Protein AF-A0A7Y4TD42-F1 (afdb_monomer)

Radius of gyration: 16.13 Å; Cα contacts (8 Å, |Δi|>4): 289; chains: 1; bounding box: 36×38×41 Å

Secondary structure (DSSP, 8-state):
-PPPPHHHHHHHHHHHHHTT--EEEEEE-TT-HHHHIIIIIIS--EEEEEEGGGTEEEEEEETTSHHHHHHHHHHHTT------HHHHSPPBSEEEEEETTEEEEEEEPS----SEEEEEEETTHHHHHHH-HHHHHHHHHHHHHHHHHHHHTTEEEEEEEEEGGGTEEEEEEEE--

pLDDT: mean 90.58, std 10.69, range [43.91, 98.0]

Mean predicted aligned error: 4.47 Å

Sequence (177 aa):
MTAPTRTQRLAERERALAAGLEVLEWPLDPFDQTQCTLVVGELGATARRYRQHDHRLLVEWLIASAHVQRRLAASGSGRLTIRSHAALVAPAINDVVHDGQWLTCGPVLLDVGAERAWVQVPLRFNALEADAPALAGDWRSRLALVFTHWFAAGYRAVDYQVSSKMGLGRFLLARQE

Solvent-accessible surface area (backbone atoms only — not comparable to full-atom values): 9810 Å² total; per-residue (Å²): 133,82,81,84,49,71,69,55,53,52,55,50,47,52,54,35,48,76,70,73,46,53,66,51,75,51,78,39,55,78,54,41,57,68,57,37,38,45,44,22,43,36,49,42,20,28,26,59,47,60,42,74,96,79,59,24,35,41,32,41,28,49,69,75,36,71,66,23,54,54,31,42,54,38,59,74,63,78,50,82,76,81,69,56,69,67,67,74,72,33,48,70,36,36,47,76,45,77,56,88,96,42,77,42,72,48,74,71,57,89,77,79,94,57,67,32,34,29,45,64,39,55,57,58,40,74,60,42,38,73,78,36,48,70,60,41,48,52,46,52,54,52,50,47,50,51,48,48,52,40,27,74,74,48,23,27,38,58,33,38,49,76,39,79,94,74,52,29,32,33,36,34,33,33,56,66,132

Foldseek 3Di:
DDDDDLVRVVVVLVVCVVVVHQKDKDWDAPQAQVCQCRQQAQQQWKFLDADLVVGTTITMRRSPDPRRVVSNVCNVVPDDPPDPPLQVPAEEQWDWDDDDPDIATHDGHLDDPRQKYKYKDANPLVVCCVPPVVRSVNRSVRSRVNSVSLSVVQWMQRHKDDDPVVRIIITMIGHDD

Nearest PDB structures (foldseek):
  6nna-assembly1_A  TM=5.142E-01  e=8.337E-01  Homo sapiens
  7m4u-assembly1_h  TM=4.724E-01  e=1.466E+00  Acinetobacter baumannii AB0057
  5oql-assembly1_i  TM=3.490E-01  e=1.466E+00  Thermochaetoides thermophila DSM 1495

Structure (mmCIF, N/CA/C/O backbone):
data_AF-A0A7Y4TD42-F1
#
_entry.id   AF-A0A7Y4TD42-F1
#
loop_
_atom_site.group_PDB
_atom_site.id
_atom_site.type_symbol
_atom_site.label_atom_id
_atom_site.label_alt_id
_atom_site.label_comp_id
_atom_site.label_asym_id
_atom_site.label_entity_id
_atom_site.label_seq_id
_atom_site.pdbx_PDB_ins_code
_atom_site.Cartn_x
_atom_site.Cartn_y
_atom_site.Cartn_z
_atom_site.occupancy
_atom_site.B_iso_or_equiv
_atom_site.auth_seq_id
_atom_site.auth_comp_id
_atom_site.auth_asym_id
_atom_site.auth_atom_id
_atom_site.pdbx_PDB_model_num
ATOM 1 N N . MET A 1 1 ? 4.835 20.489 -1.262 1.00 52.31 1 MET A N 1
ATOM 2 C CA . MET A 1 1 ? 4.245 20.003 0.005 1.00 52.31 1 MET A CA 1
ATOM 3 C C . MET A 1 1 ? 4.938 18.707 0.373 1.00 52.31 1 MET A C 1
ATOM 5 O O . MET A 1 1 ? 4.933 17.797 -0.444 1.00 52.31 1 MET A O 1
ATOM 9 N N . THR A 1 2 ? 5.576 18.639 1.539 1.00 73.75 2 THR A N 1
ATOM 10 C CA . THR A 1 2 ? 6.185 17.397 2.039 1.00 73.75 2 THR A CA 1
ATOM 11 C C . THR A 1 2 ? 5.084 16.421 2.440 1.00 73.75 2 THR A C 1
ATOM 13 O O . THR A 1 2 ? 4.061 16.843 2.982 1.00 73.75 2 THR A O 1
ATOM 16 N N . ALA A 1 3 ? 5.275 15.133 2.160 1.00 83.62 3 ALA A N 1
ATOM 17 C CA . ALA A 1 3 ? 4.316 14.112 2.553 1.00 83.62 3 ALA A CA 1
ATOM 18 C C . ALA A 1 3 ? 4.168 14.070 4.092 1.00 83.62 3 ALA A C 1
ATOM 20 O O . ALA A 1 3 ? 5.160 14.258 4.805 1.00 83.62 3 ALA A O 1
ATOM 21 N N . PRO A 1 4 ? 2.951 13.864 4.623 1.00 88.88 4 PRO A N 1
ATOM 22 C CA . PRO A 1 4 ? 2.696 13.962 6.052 1.00 88.88 4 PRO A CA 1
ATOM 23 C C . PRO A 1 4 ? 3.425 12.867 6.831 1.00 88.88 4 PRO A C 1
ATOM 25 O O . PRO A 1 4 ? 3.517 11.711 6.411 1.00 88.88 4 PRO A O 1
ATOM 28 N N . THR A 1 5 ? 3.925 13.252 7.999 1.00 93.88 5 THR A N 1
ATOM 29 C CA . THR A 1 5 ? 4.594 12.370 8.958 1.00 93.88 5 THR A CA 1
ATOM 30 C C . THR A 1 5 ? 3.589 11.635 9.843 1.00 93.88 5 THR A C 1
ATOM 32 O O . THR A 1 5 ? 2.426 12.030 9.970 1.00 93.88 5 THR A O 1
ATOM 35 N N . ARG A 1 6 ? 4.055 10.593 10.541 1.00 93.44 6 ARG A N 1
ATOM 36 C CA . ARG A 1 6 ? 3.249 9.859 11.526 1.00 93.44 6 ARG A CA 1
ATOM 37 C C . ARG A 1 6 ? 2.646 10.771 12.593 1.00 93.44 6 ARG A C 1
ATOM 39 O O . ARG A 1 6 ? 1.453 10.682 12.862 1.00 93.44 6 ARG A O 1
ATOM 46 N N . THR A 1 7 ? 3.444 11.671 13.164 1.00 94.56 7 THR A N 1
ATOM 47 C CA . THR A 1 7 ? 2.989 12.616 14.195 1.00 94.56 7 THR A CA 1
ATOM 48 C C . THR A 1 7 ? 1.881 13.526 13.671 1.00 94.56 7 THR A C 1
ATOM 50 O O . THR A 1 7 ? 0.877 13.722 14.351 1.00 94.56 7 THR A O 1
ATOM 53 N N . GLN A 1 8 ? 2.011 14.023 12.436 1.00 95.56 8 GLN A N 1
ATOM 54 C CA . GLN A 1 8 ? 0.974 14.847 11.811 1.00 95.56 8 GLN A CA 1
ATOM 55 C C . GLN A 1 8 ? -0.329 14.067 11.610 1.00 95.56 8 GLN A C 1
ATOM 57 O O . GLN A 1 8 ? -1.390 14.578 11.961 1.00 95.56 8 GLN A O 1
ATOM 62 N N . ARG A 1 9 ? -0.261 12.813 11.138 1.00 95.38 9 ARG A N 1
ATOM 63 C CA . ARG A 1 9 ? -1.448 11.952 10.983 1.00 95.38 9 ARG A CA 1
ATOM 64 C C . ARG A 1 9 ? -2.133 11.636 12.310 1.00 95.38 9 ARG A C 1
ATOM 66 O O . ARG A 1 9 ? -3.358 11.615 12.377 1.00 95.38 9 ARG A O 1
ATOM 73 N N . LEU A 1 10 ? -1.371 11.420 13.380 1.00 95.62 10 LEU A N 1
ATOM 74 C CA . LEU A 1 10 ? -1.945 11.198 14.709 1.00 95.62 10 LEU A CA 1
ATOM 75 C C . LEU A 1 10 ? -2.625 12.457 15.258 1.00 95.62 10 LEU A C 1
ATOM 77 O O . LEU A 1 10 ? -3.742 12.364 15.760 1.00 95.62 10 LEU A O 1
ATOM 81 N N . ALA A 1 11 ? -2.020 13.630 15.070 1.00 96.81 11 ALA A N 1
ATOM 82 C CA . ALA A 1 11 ? -2.643 14.896 15.446 1.00 96.81 11 ALA A CA 1
ATOM 83 C C . ALA A 1 11 ? -3.909 15.192 14.612 1.00 96.81 11 ALA A C 1
ATOM 85 O O . ALA A 1 11 ? -4.888 15.725 15.130 1.00 96.81 11 ALA A O 1
ATOM 86 N N . GLU A 1 12 ? -3.918 14.844 13.319 1.00 95.94 12 GLU A N 1
ATOM 87 C CA . GLU A 1 12 ? -5.125 14.894 12.479 1.00 95.94 12 GLU A CA 1
ATOM 88 C C . GLU A 1 12 ? -6.227 13.988 13.028 1.00 95.94 12 GLU A C 1
ATOM 90 O O . GLU A 1 12 ? -7.369 14.425 13.150 1.00 95.94 12 GLU A O 1
ATOM 95 N N . ARG A 1 13 ? -5.879 12.756 13.416 1.00 96.69 13 ARG A N 1
ATOM 96 C CA . ARG A 1 13 ? -6.812 11.816 14.041 1.00 96.69 13 ARG A CA 1
ATOM 97 C C . ARG A 1 13 ? -7.414 12.372 15.330 1.00 96.69 13 ARG A C 1
ATOM 99 O O . ARG A 1 13 ? -8.619 12.264 15.510 1.00 96.69 13 ARG A O 1
ATOM 106 N N . GLU A 1 14 ? -6.613 12.955 16.217 1.00 97.31 14 GLU A N 1
ATOM 107 C CA . GLU A 1 14 ? -7.109 13.544 17.470 1.00 97.31 14 GLU A CA 1
ATOM 108 C C . GLU A 1 14 ? -8.118 14.666 17.212 1.00 97.31 14 GLU A C 1
ATOM 110 O O . GLU A 1 14 ? -9.203 14.664 17.793 1.00 97.31 14 GLU A O 1
ATOM 115 N N . ARG A 1 15 ? -7.807 15.577 16.280 1.00 97.88 15 ARG A N 1
ATOM 116 C CA . ARG A 1 15 ? -8.735 16.648 15.885 1.00 97.88 15 ARG A CA 1
ATOM 117 C C . ARG A 1 15 ? -10.016 16.102 15.261 1.00 97.88 15 ARG A C 1
ATOM 119 O O . ARG A 1 15 ? -11.095 16.593 15.569 1.00 97.88 15 ARG A O 1
ATOM 126 N N . ALA A 1 16 ? -9.902 15.093 14.401 1.00 97.44 16 ALA A N 1
ATOM 127 C CA . ALA A 1 16 ? -11.048 14.473 13.749 1.00 97.44 16 ALA A CA 1
ATOM 128 C C . ALA A 1 16 ? -11.975 13.785 14.763 1.00 97.44 16 ALA A C 1
ATOM 130 O O . ALA A 1 16 ? -13.183 14.003 14.724 1.00 97.44 16 ALA A O 1
ATOM 131 N N . LEU A 1 17 ? -11.415 13.042 15.723 1.00 97.56 17 LEU A N 1
ATOM 132 C CA . LEU A 1 17 ? -12.186 12.430 16.809 1.00 97.56 17 LEU A CA 1
ATOM 133 C C . LEU A 1 17 ? -12.871 13.482 17.689 1.00 97.56 17 LEU A C 1
ATOM 135 O O . LEU A 1 17 ? -14.042 13.323 18.019 1.00 97.56 17 LEU A O 1
ATOM 139 N N . ALA A 1 18 ? -12.178 14.574 18.030 1.00 97.88 18 ALA A N 1
ATOM 140 C CA . ALA A 1 18 ? -12.769 15.682 18.787 1.00 97.88 18 ALA A CA 1
ATOM 141 C C . ALA A 1 18 ? -13.923 16.369 18.031 1.00 97.88 18 ALA A C 1
ATOM 143 O O . ALA A 1 18 ? -14.843 16.891 18.655 1.00 97.88 18 ALA A O 1
ATOM 144 N N . ALA A 1 19 ? -13.896 16.336 16.697 1.00 97.69 19 ALA A N 1
ATOM 145 C CA . ALA A 1 19 ? -14.964 16.827 15.831 1.00 97.69 19 ALA A CA 1
ATOM 146 C C . ALA A 1 19 ? -16.079 15.793 15.565 1.00 97.69 19 ALA A C 1
ATOM 148 O O . ALA A 1 19 ? -16.980 16.067 14.775 1.00 97.69 19 ALA A O 1
ATOM 149 N N . GLY A 1 20 ? -16.030 14.607 16.185 1.00 97.50 20 GLY A N 1
ATOM 150 C CA . GLY A 1 20 ? -17.023 13.546 15.989 1.00 97.50 20 GLY A CA 1
ATOM 151 C C . GLY A 1 20 ? -16.900 12.795 14.659 1.00 97.50 20 GLY A C 1
ATOM 152 O O . GLY A 1 20 ? -17.841 12.122 14.250 1.00 97.50 20 GLY A O 1
ATOM 153 N N . LEU A 1 21 ? -15.763 12.904 13.965 1.00 97.56 21 LEU A N 1
ATOM 154 C CA . LEU A 1 21 ? -15.502 12.148 12.742 1.00 97.56 21 LEU A CA 1
ATOM 155 C C . LEU A 1 21 ? -14.993 10.743 13.072 1.00 97.56 21 LEU A C 1
ATOM 157 O O . LEU A 1 21 ? -14.158 10.549 13.955 1.00 97.56 21 LEU A O 1
ATOM 161 N N . GLU A 1 22 ? -15.440 9.766 12.288 1.00 95.62 22 GLU A N 1
ATOM 162 C CA . GLU A 1 22 ? -15.048 8.360 12.450 1.00 95.62 22 GLU A CA 1
ATOM 163 C C . GLU A 1 22 ? -14.109 7.865 11.347 1.00 95.62 22 GLU A C 1
ATOM 165 O O . GLU A 1 22 ? -13.429 6.846 11.512 1.00 95.62 22 GLU A O 1
ATOM 170 N N . VAL A 1 23 ? -14.056 8.591 10.227 1.00 97.06 23 VAL A N 1
ATOM 171 C CA . VAL A 1 23 ? -13.315 8.211 9.024 1.00 97.06 23 VAL A CA 1
ATOM 172 C C . VAL A 1 23 ? -12.585 9.416 8.457 1.00 97.06 23 VAL A C 1
ATOM 174 O O . VAL A 1 23 ? -13.150 10.501 8.337 1.00 97.06 23 VAL A O 1
ATOM 177 N N . LEU A 1 24 ? -11.334 9.201 8.067 1.00 97.44 24 LEU A N 1
ATOM 178 C CA . LEU A 1 24 ? -10.582 10.118 7.221 1.00 97.44 24 LEU A CA 1
ATOM 179 C C . LEU A 1 24 ? -10.244 9.416 5.908 1.00 97.44 24 LEU A C 1
ATOM 181 O O . LEU A 1 24 ? -9.865 8.244 5.911 1.00 97.44 24 LEU A O 1
ATOM 185 N N . GLU A 1 25 ? -10.371 10.132 4.797 1.00 96.31 25 GLU A N 1
ATOM 186 C CA . GLU A 1 25 ? -10.154 9.592 3.457 1.00 96.31 25 GLU A CA 1
ATOM 187 C C . GLU A 1 25 ? -9.234 10.507 2.647 1.00 96.31 25 GLU A C 1
ATOM 189 O O . GLU A 1 25 ? -9.380 11.730 2.679 1.00 96.31 25 GLU A O 1
ATOM 194 N N . TRP A 1 26 ? -8.270 9.927 1.928 1.00 95.44 26 TRP A N 1
ATOM 195 C CA . TRP A 1 26 ? -7.390 10.680 1.030 1.00 95.44 26 TRP A CA 1
ATOM 196 C C . TRP A 1 26 ? -6.802 9.798 -0.085 1.00 95.44 26 TRP A C 1
ATOM 198 O O . TRP A 1 26 ? -6.765 8.574 0.043 1.00 95.44 26 TRP A O 1
ATOM 208 N N . PRO A 1 27 ? -6.330 10.388 -1.198 1.00 97.00 27 PRO A N 1
ATOM 209 C CA . PRO A 1 27 ? -5.600 9.649 -2.222 1.00 97.00 27 PRO A CA 1
ATOM 210 C C . PRO A 1 27 ? -4.170 9.308 -1.769 1.00 97.00 27 PRO A C 1
ATOM 212 O O . PRO A 1 27 ? -3.474 10.136 -1.183 1.00 97.00 27 PRO A O 1
ATOM 215 N N . LEU A 1 28 ? -3.708 8.104 -2.098 1.00 97.38 28 LEU A N 1
ATOM 216 C CA . LEU A 1 28 ? -2.365 7.585 -1.839 1.00 97.38 28 LEU A CA 1
ATOM 217 C C . LEU A 1 28 ? -1.726 7.130 -3.157 1.00 97.38 28 LEU A C 1
ATOM 219 O O . LEU A 1 28 ? -2.372 6.462 -3.965 1.00 97.38 28 LEU A O 1
ATOM 223 N N . ASP A 1 29 ? -0.457 7.486 -3.370 1.00 96.75 29 ASP A N 1
ATOM 224 C CA . ASP A 1 29 ? 0.348 6.876 -4.435 1.00 96.75 29 ASP A CA 1
ATOM 225 C C . ASP A 1 29 ? 0.677 5.422 -4.068 1.00 96.75 29 ASP A C 1
ATOM 227 O O . ASP A 1 29 ? 1.328 5.226 -3.040 1.00 96.75 29 ASP A O 1
ATOM 231 N N . PRO A 1 30 ? 0.296 4.404 -4.859 1.00 97.06 30 PRO A N 1
ATOM 232 C CA . PRO A 1 30 ? 0.713 3.031 -4.585 1.00 97.06 30 PRO A CA 1
ATOM 233 C C . PRO A 1 30 ? 2.226 2.816 -4.764 1.00 97.06 30 PRO A C 1
ATOM 235 O O . PRO A 1 30 ? 2.736 1.785 -4.327 1.00 97.06 30 PRO A O 1
ATOM 238 N N . PHE A 1 31 ? 2.941 3.763 -5.385 1.00 96.50 31 PHE A N 1
ATOM 239 C CA . PHE A 1 31 ? 4.391 3.706 -5.571 1.00 96.50 31 PHE A CA 1
ATOM 240 C C . PHE A 1 31 ? 5.182 4.538 -4.544 1.00 96.50 31 PHE A C 1
ATOM 242 O O . PHE A 1 31 ? 6.404 4.404 -4.457 1.00 96.50 31 PHE A O 1
ATOM 249 N N . ASP A 1 32 ? 4.518 5.358 -3.718 1.00 95.31 32 ASP A N 1
ATOM 250 C CA . ASP A 1 32 ? 5.164 6.044 -2.592 1.00 95.31 32 ASP A CA 1
ATOM 251 C C . ASP A 1 32 ? 5.259 5.085 -1.402 1.00 95.31 32 ASP A C 1
ATOM 253 O O . ASP A 1 32 ? 4.405 5.046 -0.515 1.00 95.31 32 ASP A O 1
ATOM 257 N N . GLN A 1 33 ? 6.321 4.285 -1.391 1.00 92.62 33 GLN A N 1
ATOM 258 C CA . GLN A 1 33 ? 6.595 3.283 -0.359 1.00 92.62 33 GLN A CA 1
ATOM 259 C C . GLN A 1 33 ? 6.589 3.842 1.070 1.00 92.62 33 GLN A C 1
ATOM 261 O O . GLN A 1 33 ? 6.180 3.145 2.002 1.00 92.62 33 GLN A O 1
ATOM 266 N N . THR A 1 34 ? 7.049 5.082 1.250 1.00 93.12 34 THR A N 1
ATOM 267 C CA . THR A 1 34 ? 7.157 5.721 2.562 1.00 93.12 34 THR A CA 1
ATOM 268 C C . THR A 1 34 ? 5.758 5.992 3.081 1.00 93.12 34 THR A C 1
ATOM 270 O O . THR A 1 34 ? 5.421 5.618 4.205 1.00 93.12 34 THR A O 1
ATOM 273 N N . GLN A 1 35 ? 4.907 6.567 2.231 1.00 95.12 35 GLN A N 1
ATOM 274 C CA . GLN A 1 35 ? 3.512 6.793 2.574 1.00 95.12 35 GLN A CA 1
ATOM 275 C C . GLN A 1 35 ? 2.717 5.488 2.667 1.00 95.12 35 GLN A C 1
ATOM 277 O O . GLN A 1 35 ? 1.895 5.370 3.566 1.00 95.12 35 GLN A O 1
ATOM 282 N N . CYS A 1 36 ? 2.976 4.480 1.833 1.00 95.94 36 CYS A N 1
ATOM 283 C CA . CYS A 1 36 ? 2.307 3.178 1.928 1.00 95.94 36 CYS A CA 1
ATOM 284 C C . CYS A 1 36 ? 2.632 2.455 3.242 1.00 95.94 36 CYS A C 1
ATOM 286 O O . CYS A 1 36 ? 1.730 1.942 3.909 1.00 95.94 36 CYS A O 1
ATOM 288 N N . THR A 1 37 ? 3.904 2.470 3.651 1.00 94.12 37 THR A N 1
ATOM 289 C CA . THR A 1 37 ? 4.351 1.910 4.936 1.00 94.12 37 THR A CA 1
ATOM 290 C C . THR A 1 37 ? 3.657 2.609 6.091 1.00 94.12 37 THR A C 1
ATOM 292 O O . THR A 1 37 ? 3.040 1.946 6.919 1.00 94.12 37 THR A O 1
ATOM 295 N N . LEU A 1 38 ? 3.670 3.942 6.100 1.00 94.62 38 LEU A N 1
ATOM 296 C CA . LEU A 1 38 ? 3.011 4.716 7.141 1.00 94.62 38 LEU A CA 1
ATOM 297 C C . LEU A 1 38 ? 1.494 4.477 7.153 1.00 94.62 38 LEU A C 1
ATOM 299 O O . LEU A 1 38 ? 0.926 4.031 8.143 1.00 94.62 38 LEU A O 1
ATOM 303 N N . VAL A 1 39 ? 0.815 4.786 6.054 1.00 95.56 39 VAL A N 1
ATOM 304 C CA . VAL A 1 39 ? -0.647 4.882 6.000 1.00 95.56 39 VAL A CA 1
ATOM 305 C C . VAL A 1 39 ? -1.311 3.512 6.112 1.00 95.56 39 VAL A C 1
ATOM 307 O O . VAL A 1 39 ? -2.241 3.342 6.899 1.00 95.56 39 VAL A O 1
ATOM 310 N N . VAL A 1 40 ? -0.825 2.520 5.369 1.00 95.56 40 VAL A N 1
ATOM 311 C CA . VAL A 1 40 ? -1.445 1.189 5.322 1.00 95.56 40 VAL A CA 1
ATOM 312 C C . VAL A 1 40 ? -0.780 0.244 6.327 1.00 95.56 40 VAL A C 1
ATOM 314 O O . VAL A 1 40 ? -1.464 -0.444 7.088 1.00 95.56 40 VAL A O 1
ATOM 317 N N . GLY A 1 41 ? 0.555 0.240 6.378 1.00 92.69 41 GLY A N 1
ATOM 318 C CA . GLY A 1 41 ? 1.325 -0.652 7.249 1.00 92.69 41 GLY A CA 1
ATOM 319 C C . GLY A 1 41 ? 1.267 -0.287 8.738 1.00 92.69 41 GLY A C 1
ATOM 320 O O . GLY A 1 41 ? 1.080 -1.175 9.570 1.00 92.69 41 GLY A O 1
ATOM 321 N N . GLU A 1 42 ? 1.398 0.996 9.090 1.00 92.00 42 GLU A N 1
ATOM 322 C CA . GLU A 1 42 ? 1.515 1.447 10.488 1.00 92.00 42 GLU A CA 1
ATOM 323 C C . GLU A 1 42 ? 0.243 2.068 11.068 1.00 92.00 42 GLU A C 1
ATOM 325 O O . GLU A 1 42 ? -0.055 1.887 12.247 1.00 92.00 42 GLU A O 1
ATOM 330 N N . LEU A 1 43 ? -0.510 2.832 10.277 1.00 94.31 43 LEU A N 1
ATOM 331 C CA . LEU A 1 43 ? -1.751 3.460 10.737 1.00 94.31 43 LEU A CA 1
ATOM 332 C C . LEU A 1 43 ? -2.960 2.535 10.558 1.00 94.31 43 LEU A C 1
ATOM 334 O O . LEU A 1 43 ? -3.955 2.682 11.269 1.00 94.31 43 LEU A O 1
ATOM 338 N N . GLY A 1 44 ? -2.866 1.552 9.656 1.00 93.81 44 GLY A N 1
ATOM 339 C CA . GLY A 1 44 ? -3.939 0.594 9.390 1.00 93.81 44 GLY A CA 1
ATOM 340 C C . GLY A 1 44 ? -5.091 1.190 8.583 1.00 93.81 44 GLY A C 1
ATOM 341 O O . GLY A 1 44 ? -6.233 0.762 8.741 1.00 93.81 44 GLY A O 1
ATOM 342 N N . ALA A 1 45 ? -4.820 2.197 7.749 1.00 96.31 45 ALA A N 1
ATOM 343 C CA . ALA A 1 45 ? -5.768 2.595 6.719 1.00 96.31 45 ALA A CA 1
ATOM 344 C C . ALA A 1 45 ? -5.904 1.472 5.682 1.00 96.31 45 ALA A C 1
ATOM 346 O O . ALA A 1 45 ? -4.959 0.728 5.419 1.00 96.31 45 ALA A O 1
ATOM 347 N N . THR A 1 46 ? -7.082 1.365 5.081 1.00 97.12 46 THR A N 1
ATOM 348 C CA . THR A 1 46 ? -7.374 0.361 4.051 1.00 97.12 46 THR A CA 1
ATOM 349 C C . THR A 1 46 ? -7.792 1.046 2.762 1.00 97.12 46 THR A C 1
ATOM 351 O O . THR A 1 46 ? -8.230 2.186 2.805 1.00 97.12 46 THR A O 1
ATOM 354 N N . ALA A 1 47 ? -7.693 0.384 1.614 1.00 97.75 47 ALA A N 1
ATOM 355 C CA . ALA A 1 47 ? -8.246 0.908 0.365 1.00 97.75 47 ALA A CA 1
ATOM 356 C C . ALA A 1 47 ? -9.183 -0.109 -0.278 1.00 97.75 47 ALA A C 1
ATOM 358 O O . ALA A 1 47 ? -8.882 -1.301 -0.316 1.00 97.75 47 ALA A O 1
ATOM 359 N N . ARG A 1 48 ? -10.307 0.380 -0.807 1.00 96.50 48 ARG A N 1
ATOM 360 C CA . ARG A 1 48 ? -11.260 -0.408 -1.611 1.00 96.50 48 ARG A CA 1
ATOM 361 C C . ARG A 1 48 ? -11.635 0.258 -2.934 1.00 96.50 48 ARG A C 1
ATOM 363 O O . ARG A 1 48 ? -12.568 -0.170 -3.599 1.00 96.50 48 ARG A O 1
ATOM 370 N N . ARG A 1 49 ? -10.999 1.382 -3.266 1.00 96.69 49 ARG A N 1
ATOM 371 C CA . ARG A 1 49 ? -11.245 2.134 -4.500 1.00 96.69 49 ARG A CA 1
ATOM 372 C C . ARG A 1 49 ? -9.912 2.545 -5.102 1.00 96.69 49 ARG A C 1
ATOM 374 O O . ARG A 1 49 ? -8.980 2.910 -4.384 1.00 96.69 49 ARG A O 1
ATOM 381 N N . TYR A 1 50 ? -9.853 2.487 -6.424 1.00 97.75 50 TYR A N 1
ATOM 382 C CA . TYR A 1 50 ? -8.713 2.916 -7.217 1.00 97.75 50 TYR A CA 1
ATOM 383 C C . TYR A 1 50 ? -9.170 3.967 -8.224 1.00 97.75 50 TYR A C 1
ATOM 385 O O . TYR A 1 50 ? -10.218 3.824 -8.854 1.00 97.75 50 TYR A O 1
ATOM 393 N N . ARG A 1 51 ? -8.388 5.033 -8.360 1.00 96.50 51 ARG A N 1
ATOM 394 C CA . ARG A 1 51 ? -8.663 6.164 -9.236 1.00 96.50 51 ARG A CA 1
ATOM 395 C C . ARG A 1 51 ? -7.744 6.084 -10.446 1.00 96.50 51 ARG A C 1
ATOM 397 O O . ARG A 1 51 ? -6.556 6.367 -10.354 1.00 96.50 51 ARG A O 1
ATOM 404 N N . GLN A 1 52 ? -8.302 5.667 -11.579 1.00 93.25 52 GLN A N 1
ATOM 405 C CA . GLN A 1 52 ? -7.506 5.354 -12.769 1.00 93.25 52 GLN A CA 1
ATOM 406 C C . GLN A 1 52 ? -6.825 6.576 -13.395 1.00 93.25 52 GLN A C 1
ATOM 408 O O . GLN A 1 52 ? -5.698 6.448 -13.853 1.00 93.25 52 GLN A O 1
ATOM 413 N N . HIS A 1 53 ? -7.465 7.750 -13.386 1.00 92.12 53 HIS A N 1
ATOM 414 C CA . HIS A 1 53 ? -6.948 8.934 -14.087 1.00 92.12 53 HIS A CA 1
ATOM 415 C C . HIS A 1 53 ? -5.650 9.508 -13.501 1.00 92.12 53 HIS A C 1
ATOM 417 O O . HIS A 1 53 ? -4.952 10.240 -14.191 1.00 92.12 53 HIS A O 1
ATOM 423 N N . ASP A 1 54 ? -5.329 9.209 -12.243 1.00 93.56 54 ASP A N 1
ATOM 424 C CA . ASP A 1 54 ? -4.093 9.659 -11.592 1.00 93.56 54 ASP A CA 1
ATOM 425 C C . ASP A 1 54 ? -3.397 8.558 -10.781 1.00 93.56 54 ASP A C 1
ATOM 427 O O . ASP A 1 54 ? -2.503 8.825 -9.975 1.00 93.56 54 ASP A O 1
ATOM 431 N N . HIS A 1 55 ? -3.810 7.314 -11.018 1.00 95.81 55 HIS A N 1
ATOM 432 C CA . HIS A 1 55 ? -3.245 6.098 -10.453 1.00 95.81 55 HIS A CA 1
ATOM 433 C C . HIS A 1 55 ? -3.222 6.026 -8.919 1.00 95.81 55 HIS A C 1
ATOM 435 O O . HIS A 1 55 ? -2.312 5.429 -8.342 1.00 95.81 55 HIS A O 1
ATOM 441 N N . ARG A 1 56 ? -4.221 6.602 -8.237 1.00 97.56 56 ARG A N 1
ATOM 442 C CA . ARG A 1 56 ? -4.263 6.663 -6.764 1.00 97.56 56 ARG A CA 1
ATOM 443 C C . ARG A 1 56 ? -5.140 5.587 -6.139 1.00 97.56 56 ARG A C 1
ATOM 445 O O . ARG A 1 56 ? -6.246 5.311 -6.598 1.00 97.56 56 ARG A O 1
ATOM 452 N N . LEU A 1 57 ? -4.692 5.059 -5.005 1.00 98.00 57 LEU A N 1
ATOM 453 C CA . LEU A 1 57 ? -5.559 4.361 -4.058 1.00 98.00 57 LEU A CA 1
ATOM 454 C C . LEU A 1 57 ? -6.334 5.392 -3.242 1.00 98.00 57 LEU A C 1
ATOM 456 O O . LEU A 1 57 ? -5.746 6.347 -2.746 1.00 98.00 57 LEU A O 1
ATOM 460 N N . LEU A 1 58 ? -7.634 5.194 -3.063 1.00 97.62 58 LEU A N 1
ATOM 461 C CA . LEU A 1 58 ? -8.423 6.005 -2.142 1.00 97.62 58 LEU A CA 1
ATOM 462 C C . LEU A 1 58 ? -8.467 5.278 -0.801 1.00 97.62 58 LEU A C 1
ATOM 464 O O . LEU A 1 58 ? -9.183 4.284 -0.643 1.00 97.62 58 LEU A O 1
ATOM 468 N N . VAL A 1 59 ? -7.606 5.720 0.114 1.00 97.44 59 VAL A N 1
ATOM 469 C CA . VAL A 1 59 ? -7.449 5.095 1.424 1.00 97.44 59 VAL A CA 1
ATOM 470 C C . VAL A 1 59 ? -8.460 5.661 2.404 1.00 97.44 59 VAL A C 1
ATOM 472 O O . VAL A 1 59 ? -8.694 6.862 2.453 1.00 97.44 59 VAL A O 1
ATOM 475 N N . GLU A 1 60 ? -9.015 4.778 3.216 1.00 97.44 60 GLU A N 1
ATOM 476 C CA . GLU A 1 60 ? -9.970 5.055 4.272 1.00 97.44 60 GLU A CA 1
ATOM 477 C C . GLU A 1 60 ? -9.359 4.619 5.597 1.00 97.44 60 GLU A C 1
ATOM 479 O O . GLU A 1 60 ? -8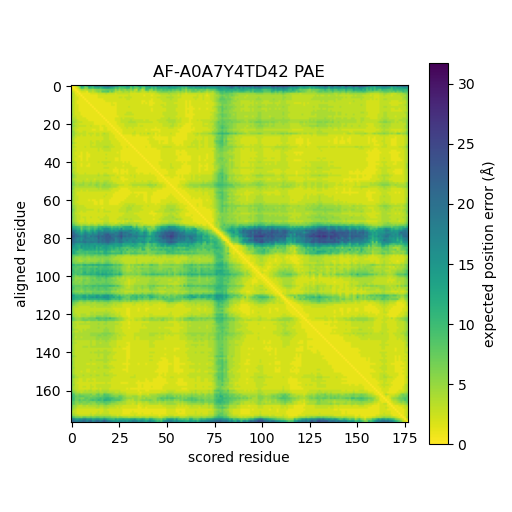.981 3.456 5.796 1.00 97.44 60 GLU A O 1
ATOM 484 N N . TRP A 1 61 ? -9.278 5.563 6.522 1.00 97.44 61 TRP A N 1
ATOM 485 C CA . TRP A 1 61 ? -8.776 5.340 7.859 1.00 97.44 61 TRP A CA 1
ATOM 486 C C . TRP A 1 61 ? -9.927 5.457 8.854 1.00 97.44 61 TRP A C 1
ATOM 488 O O . TRP A 1 61 ? -10.349 6.557 9.205 1.00 97.44 61 TRP A O 1
ATOM 498 N N . LEU A 1 62 ? -10.451 4.304 9.289 1.00 96.81 62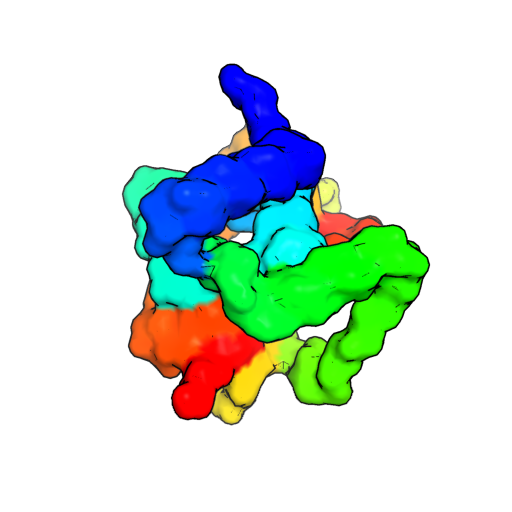 LEU A N 1
ATOM 499 C CA . LEU A 1 62 ? -11.493 4.203 10.318 1.00 96.81 62 LEU A CA 1
ATOM 500 C C . LEU A 1 62 ? -10.881 4.505 11.693 1.00 96.81 62 LEU A C 1
ATOM 502 O O . LEU A 1 62 ? -10.535 3.596 12.455 1.00 96.81 62 LEU A O 1
ATOM 506 N N . ILE A 1 63 ? -10.685 5.789 11.980 1.00 96.44 63 ILE A N 1
ATOM 507 C CA . ILE A 1 63 ? -9.827 6.294 13.057 1.00 96.44 63 ILE A CA 1
ATOM 508 C C . ILE A 1 63 ? -10.262 5.870 14.464 1.00 96.44 63 ILE A C 1
ATOM 510 O O . ILE A 1 63 ? -9.412 5.770 15.355 1.00 96.44 63 ILE A O 1
ATOM 514 N N . ALA A 1 64 ? -11.543 5.574 14.673 1.00 94.62 64 ALA A N 1
ATOM 515 C CA . ALA A 1 64 ? -12.062 5.079 15.948 1.00 94.62 64 ALA A CA 1
ATOM 516 C C . ALA A 1 64 ? -11.997 3.543 16.088 1.00 94.62 64 ALA A C 1
ATOM 518 O O . ALA A 1 64 ? -12.110 3.023 17.198 1.00 94.62 64 ALA A O 1
ATOM 519 N N . SER A 1 65 ? -11.786 2.804 14.992 1.00 94.69 65 SER A N 1
ATOM 520 C CA . SER A 1 65 ? -11.964 1.348 14.960 1.00 94.69 65 SER A CA 1
ATOM 521 C C . SER A 1 65 ? -10.963 0.573 15.825 1.00 94.69 65 SER A C 1
ATOM 523 O O . SER A 1 65 ? -9.783 0.922 15.938 1.00 94.69 65 SER A O 1
ATOM 525 N N . ALA A 1 66 ? -11.406 -0.571 16.355 1.00 90.62 66 ALA A N 1
ATOM 526 C CA . ALA A 1 66 ? -10.550 -1.495 17.100 1.00 90.62 66 ALA A CA 1
ATOM 527 C C . ALA A 1 66 ? -9.375 -2.037 16.260 1.00 90.62 66 ALA A C 1
ATOM 529 O O . ALA A 1 66 ? -8.326 -2.383 16.803 1.00 90.62 66 ALA A O 1
ATOM 530 N N . HIS A 1 67 ? -9.525 -2.123 14.932 1.00 87.94 67 HIS A N 1
ATOM 531 C CA . HIS A 1 67 ? -8.426 -2.480 14.031 1.00 87.94 67 HIS A CA 1
ATOM 532 C C . HIS A 1 67 ? -7.295 -1.445 14.091 1.00 87.94 67 HIS A C 1
ATOM 534 O O . HIS A 1 67 ? -6.148 -1.810 14.352 1.00 87.94 67 HIS A O 1
ATOM 540 N N . VAL A 1 68 ? -7.626 -0.162 13.916 1.00 91.62 68 VAL A N 1
ATOM 541 C CA . VAL A 1 68 ? -6.652 0.937 13.956 1.00 91.62 68 VAL A CA 1
ATOM 542 C C . VAL A 1 68 ? -5.999 1.034 15.331 1.00 91.62 68 VAL A C 1
ATOM 544 O O . VAL A 1 68 ? -4.779 1.127 15.414 1.00 91.62 68 VAL A O 1
ATOM 547 N N . GLN A 1 69 ? -6.769 0.926 16.417 1.00 91.19 69 GLN A N 1
ATOM 548 C CA . GLN A 1 69 ? -6.209 0.950 17.774 1.00 91.19 69 GLN A CA 1
ATOM 549 C C . GLN A 1 69 ? -5.169 -0.164 17.991 1.00 91.19 69 GLN A C 1
ATOM 551 O O . GLN A 1 69 ? -4.064 0.105 18.466 1.00 91.19 69 GLN A O 1
ATOM 556 N N . ARG A 1 70 ? -5.477 -1.403 17.571 1.00 87.81 70 ARG A N 1
ATOM 557 C CA . ARG A 1 70 ? -4.526 -2.528 17.629 1.00 87.81 70 ARG A CA 1
ATOM 558 C C . ARG A 1 70 ? -3.281 -2.275 16.784 1.00 87.81 70 ARG A C 1
ATOM 560 O O . ARG A 1 70 ? -2.177 -2.578 17.235 1.00 87.81 70 ARG A O 1
ATOM 567 N N . ARG A 1 71 ? -3.439 -1.721 15.577 1.00 87.75 71 ARG A N 1
ATOM 568 C CA . ARG A 1 71 ? -2.301 -1.404 14.706 1.00 87.75 71 ARG A CA 1
ATOM 569 C C . ARG A 1 71 ? -1.394 -0.348 15.338 1.00 87.75 71 ARG A C 1
ATOM 571 O O . ARG A 1 71 ? -0.192 -0.576 15.435 1.00 87.75 71 ARG A O 1
ATOM 578 N N . LEU A 1 72 ? -1.962 0.753 15.828 1.00 90.44 72 LEU A N 1
ATOM 579 C CA . LEU A 1 72 ? -1.203 1.835 16.457 1.00 90.44 72 LEU A CA 1
ATOM 580 C C . LEU A 1 72 ? -0.405 1.348 17.672 1.00 90.44 72 LEU A C 1
ATOM 582 O O . LEU A 1 72 ? 0.759 1.728 17.822 1.00 90.44 72 LEU A O 1
ATOM 586 N N . ALA A 1 73 ? -0.999 0.475 18.493 1.00 86.75 73 ALA A N 1
ATOM 587 C CA . ALA A 1 73 ? -0.322 -0.151 19.626 1.00 86.75 73 ALA A CA 1
ATOM 588 C C . ALA A 1 73 ? 0.845 -1.055 19.184 1.00 86.75 73 ALA A C 1
ATOM 590 O O . ALA A 1 73 ? 1.922 -1.010 19.777 1.00 86.75 73 ALA A O 1
ATOM 591 N N . ALA A 1 74 ? 0.666 -1.842 18.116 1.00 82.31 74 ALA A N 1
ATOM 592 C CA . ALA A 1 74 ? 1.716 -2.710 17.587 1.00 82.31 74 ALA A CA 1
ATOM 593 C C . ALA A 1 74 ? 2.893 -1.914 16.994 1.00 82.31 74 ALA A C 1
ATOM 595 O O . ALA A 1 74 ? 4.047 -2.199 17.315 1.00 82.31 74 ALA A O 1
ATOM 596 N N . SER A 1 75 ? 2.611 -0.886 16.188 1.00 76.31 75 SER A N 1
ATOM 597 C CA . SER A 1 75 ? 3.640 -0.045 15.562 1.00 76.31 75 SER A CA 1
ATOM 598 C C . SER A 1 75 ? 4.421 0.798 16.572 1.00 76.31 75 SER A C 1
ATOM 600 O O . SER A 1 75 ? 5.607 1.032 16.375 1.00 76.31 75 SER A O 1
ATOM 602 N N . GLY A 1 76 ? 3.791 1.229 17.671 1.00 62.84 76 GLY A N 1
ATOM 603 C CA . GLY A 1 76 ? 4.476 1.952 18.749 1.00 62.84 76 GLY A CA 1
ATOM 604 C C . GLY A 1 76 ? 5.375 1.071 19.625 1.00 62.84 76 GLY A C 1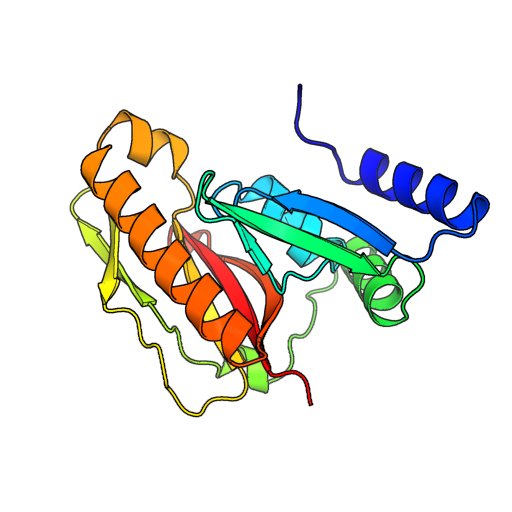
ATOM 605 O O . GLY A 1 76 ? 6.274 1.583 20.282 1.00 62.84 76 GLY A O 1
ATOM 606 N N . SER A 1 77 ? 5.159 -0.248 19.630 1.00 58.78 77 SER A N 1
ATOM 607 C CA . SER A 1 77 ? 5.861 -1.176 20.524 1.00 58.78 77 SER A CA 1
ATOM 608 C C . SER A 1 77 ? 7.157 -1.754 19.935 1.00 58.78 77 SER A C 1
ATOM 610 O O . SER A 1 77 ? 7.816 -2.537 20.620 1.00 58.78 77 SER A O 1
ATOM 612 N N . GLY A 1 78 ? 7.492 -1.474 18.667 1.00 50.06 78 GLY A N 1
ATOM 613 C CA . GLY A 1 78 ? 8.627 -2.105 17.970 1.00 50.06 78 GLY A CA 1
ATOM 614 C C . GLY A 1 78 ? 8.513 -3.634 17.835 1.00 50.06 78 GLY A C 1
ATOM 615 O O . GLY A 1 78 ? 9.463 -4.302 17.432 1.00 50.06 78 GLY A O 1
ATOM 616 N N . ARG A 1 79 ? 7.357 -4.210 18.187 1.00 43.91 79 ARG A N 1
ATOM 617 C CA . ARG A 1 79 ? 7.098 -5.647 18.111 1.00 43.91 79 ARG A CA 1
ATOM 618 C C . ARG A 1 79 ? 6.803 -6.023 16.666 1.00 43.91 79 ARG A C 1
ATOM 620 O O . ARG A 1 79 ? 5.976 -5.386 16.013 1.00 43.91 79 ARG A O 1
ATOM 627 N N . LEU A 1 80 ? 7.433 -7.103 16.199 1.00 46.12 80 LEU A N 1
ATOM 628 C CA . LEU A 1 80 ? 7.055 -7.773 14.957 1.00 46.12 80 LEU A CA 1
ATOM 629 C C . LEU A 1 80 ? 5.549 -8.036 14.999 1.00 46.12 80 LEU A C 1
ATOM 631 O O . LEU A 1 80 ? 5.056 -8.758 15.867 1.00 46.12 80 LEU A O 1
ATOM 635 N N . THR A 1 81 ? 4.799 -7.414 14.092 1.00 54.19 81 THR A N 1
ATOM 636 C CA . THR A 1 81 ? 3.369 -7.683 13.975 1.00 54.19 81 THR A CA 1
ATOM 637 C C . THR A 1 81 ? 3.243 -9.111 13.461 1.00 54.19 81 THR A C 1
ATOM 639 O O . THR A 1 81 ? 3.510 -9.357 12.286 1.00 54.19 81 THR A O 1
ATOM 642 N N . ILE A 1 82 ? 2.890 -10.061 14.334 1.00 48.88 82 ILE A N 1
ATOM 643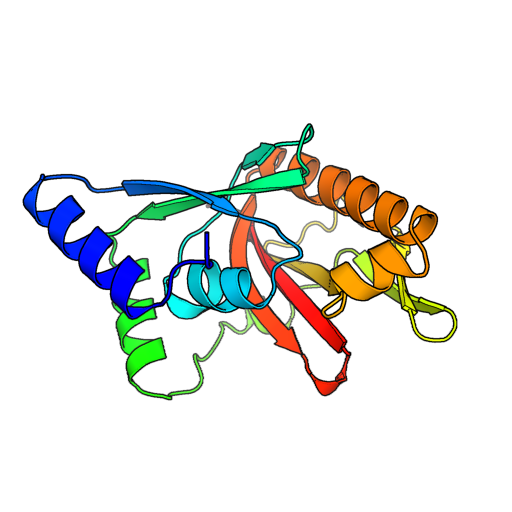 C CA . ILE A 1 82 ? 2.598 -11.435 13.918 1.00 48.88 82 ILE A CA 1
ATOM 644 C C . ILE A 1 82 ? 1.438 -11.346 12.925 1.00 48.88 82 ILE A C 1
ATOM 646 O O . ILE A 1 82 ? 0.303 -11.035 13.289 1.00 48.88 82 ILE A O 1
ATOM 650 N N . ARG A 1 83 ? 1.749 -11.534 11.642 1.00 64.50 83 ARG A N 1
ATOM 651 C CA . ARG A 1 83 ? 0.747 -11.628 10.583 1.00 64.50 83 ARG A CA 1
ATOM 652 C C . ARG A 1 83 ? 0.096 -13.003 10.699 1.00 64.50 83 ARG A C 1
ATOM 654 O O . ARG A 1 83 ? 0.763 -13.973 11.055 1.00 64.50 83 ARG A O 1
ATOM 661 N N . SER A 1 84 ? -1.203 -13.090 10.425 1.00 67.00 84 SER A N 1
ATOM 662 C CA . SER A 1 84 ? -1.892 -14.381 10.425 1.00 67.00 84 SER A CA 1
ATOM 663 C C . SER A 1 84 ? -1.216 -15.347 9.448 1.00 67.00 84 SER A C 1
ATOM 665 O O . SER A 1 84 ? -0.672 -14.924 8.427 1.00 67.00 84 SER A O 1
ATOM 667 N N . HIS A 1 85 ? -1.285 -16.650 9.731 1.00 68.38 85 HIS A N 1
ATOM 668 C CA . HIS A 1 85 ? -0.771 -17.682 8.827 1.00 68.38 85 HIS A CA 1
ATOM 669 C C . HIS A 1 85 ? -1.318 -17.514 7.397 1.00 68.38 85 HIS A C 1
ATOM 671 O O . HIS A 1 85 ? -0.556 -17.571 6.438 1.00 68.38 85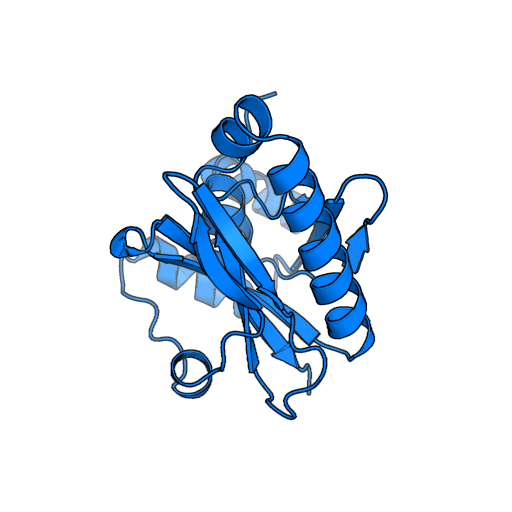 HIS A O 1
ATOM 677 N N . ALA A 1 86 ? -2.601 -17.156 7.263 1.00 71.56 86 ALA A N 1
ATOM 678 C CA . ALA A 1 86 ? -3.248 -16.861 5.983 1.00 71.56 86 ALA A CA 1
ATOM 679 C C . ALA A 1 86 ? -2.563 -15.741 5.173 1.00 71.56 86 ALA A C 1
ATOM 681 O O . ALA A 1 86 ? -2.572 -15.774 3.949 1.00 71.56 86 ALA A O 1
ATOM 682 N N . ALA A 1 87 ? -1.955 -14.744 5.825 1.00 77.62 87 ALA A N 1
ATOM 683 C CA . ALA A 1 87 ? -1.186 -13.714 5.126 1.00 77.62 87 ALA A CA 1
ATOM 684 C C . ALA A 1 87 ? 0.201 -14.215 4.686 1.00 77.62 87 ALA A C 1
ATOM 686 O O . ALA A 1 87 ? 0.726 -13.743 3.679 1.00 77.62 87 ALA A O 1
ATOM 687 N N . LEU A 1 88 ? 0.797 -15.160 5.422 1.00 78.31 88 LEU A N 1
ATOM 688 C CA . LEU A 1 88 ? 2.103 -15.737 5.087 1.00 78.31 88 LEU A CA 1
ATOM 689 C C . LEU A 1 88 ? 2.035 -16.648 3.857 1.00 78.31 88 LEU A C 1
ATOM 691 O O . LEU A 1 88 ? 2.968 -16.648 3.062 1.00 78.31 88 LEU A O 1
ATOM 695 N N . VAL A 1 89 ? 0.937 -17.391 3.696 1.00 82.94 89 VAL A N 1
ATOM 696 C CA . VAL A 1 89 ? 0.746 -18.343 2.585 1.00 82.94 89 VAL A CA 1
ATOM 697 C C . VAL A 1 89 ? -0.011 -17.758 1.389 1.00 82.94 89 VAL A C 1
ATOM 699 O O . VAL A 1 89 ? -0.244 -18.464 0.413 1.00 82.94 89 VAL A O 1
ATOM 702 N N . ALA A 1 90 ? -0.405 -16.482 1.444 1.00 90.00 90 ALA A N 1
ATOM 703 C CA . ALA A 1 90 ? -1.113 -15.838 0.343 1.00 90.00 90 ALA A CA 1
ATOM 704 C C . ALA A 1 90 ? -0.241 -15.801 -0.934 1.00 90.00 90 ALA A C 1
ATOM 706 O O . ALA A 1 90 ? 0.946 -15.462 -0.853 1.00 90.00 90 ALA A O 1
ATOM 707 N N . PRO A 1 91 ? -0.799 -16.110 -2.118 1.00 92.50 91 PRO A N 1
ATOM 708 C CA . PRO A 1 91 ? -0.061 -16.056 -3.375 1.00 92.50 91 PRO A CA 1
ATOM 709 C C . PRO A 1 91 ? 0.275 -14.613 -3.768 1.00 92.50 91 PRO A C 1
ATOM 711 O O . PRO A 1 91 ? -0.464 -13.679 -3.453 1.00 92.50 91 PRO A O 1
ATOM 714 N N . ALA A 1 92 ? 1.384 -14.422 -4.487 1.00 93.00 92 ALA A N 1
ATOM 715 C CA . ALA A 1 92 ? 1.585 -13.201 -5.264 1.00 93.00 92 ALA A CA 1
ATOM 716 C C . ALA A 1 92 ? 0.695 -13.255 -6.511 1.00 93.00 92 ALA A C 1
ATOM 718 O O . ALA A 1 92 ? 0.618 -14.297 -7.155 1.00 93.00 92 ALA A O 1
ATOM 719 N N . ILE A 1 93 ? 0.021 -12.152 -6.835 1.00 94.62 93 ILE A N 1
ATOM 720 C CA . ILE A 1 93 ? -0.884 -12.077 -7.996 1.00 94.62 93 ILE A CA 1
ATOM 721 C C . ILE A 1 93 ? -0.309 -11.277 -9.157 1.00 94.62 93 ILE A C 1
ATOM 723 O O . ILE A 1 93 ? -0.960 -11.102 -10.179 1.00 94.62 93 ILE A O 1
ATOM 727 N N . ASN A 1 94 ? 0.917 -10.797 -9.016 1.00 94.81 94 ASN A N 1
ATOM 728 C CA . ASN A 1 94 ? 1.714 -10.305 -10.118 1.00 94.81 94 ASN A CA 1
ATOM 729 C C . ASN A 1 94 ? 3.150 -10.746 -9.890 1.00 94.81 94 ASN A C 1
ATOM 731 O O . ASN A 1 94 ? 3.706 -10.498 -8.820 1.00 94.81 94 ASN A O 1
ATOM 735 N N . ASP A 1 95 ? 3.727 -11.385 -10.900 1.00 89.19 95 ASP A N 1
ATOM 736 C CA . ASP A 1 95 ? 5.136 -11.744 -10.865 1.00 89.19 95 ASP A CA 1
ATOM 737 C C . ASP A 1 95 ? 5.998 -10.495 -11.010 1.00 89.19 95 ASP A C 1
ATOM 739 O O . ASP A 1 95 ? 5.604 -9.497 -11.619 1.00 89.19 95 ASP A O 1
ATOM 743 N N . VAL A 1 96 ? 7.201 -10.553 -10.454 1.00 91.62 96 VAL A N 1
ATOM 744 C CA . VAL A 1 96 ? 8.183 -9.481 -10.564 1.00 91.62 96 VAL A CA 1
ATOM 745 C C . VAL A 1 96 ? 9.492 -10.072 -11.049 1.00 91.62 96 VAL A C 1
ATOM 747 O O . VAL A 1 96 ? 10.041 -10.974 -10.418 1.00 91.62 96 VAL A O 1
ATOM 750 N N . VAL A 1 97 ? 9.983 -9.559 -12.173 1.00 89.56 97 VAL A N 1
ATOM 751 C CA . VAL A 1 97 ? 11.197 -10.048 -12.833 1.00 89.56 97 VAL A CA 1
ATOM 752 C C . VAL A 1 97 ? 12.182 -8.897 -12.985 1.00 89.56 97 VAL A C 1
ATOM 754 O O . VAL A 1 97 ? 11.785 -7.749 -13.161 1.00 89.56 97 VAL A O 1
ATOM 757 N N . HIS A 1 98 ? 13.474 -9.193 -12.899 1.00 88.44 98 HIS A N 1
ATOM 758 C CA . HIS A 1 98 ? 14.509 -8.212 -13.199 1.00 88.44 98 HIS A CA 1
ATOM 759 C C . HIS A 1 98 ? 14.703 -8.077 -14.712 1.00 88.44 98 HIS A C 1
ATOM 761 O O . HIS A 1 98 ? 14.912 -9.074 -15.400 1.00 88.44 98 HIS A O 1
ATOM 767 N N . ASP A 1 99 ? 14.693 -6.840 -15.197 1.00 85.00 99 ASP A N 1
ATOM 768 C CA . ASP A 1 99 ? 15.155 -6.450 -16.527 1.00 85.00 99 ASP A CA 1
ATOM 769 C C . ASP A 1 99 ? 16.261 -5.399 -16.363 1.00 85.00 99 ASP A C 1
ATOM 771 O O . ASP A 1 99 ? 16.025 -4.235 -16.017 1.00 85.00 99 ASP A O 1
ATOM 775 N N . GLY A 1 100 ? 17.507 -5.861 -16.476 1.00 87.38 100 GLY A N 1
ATOM 776 C CA . GLY A 1 100 ? 18.679 -5.088 -16.083 1.00 87.38 100 GLY A CA 1
ATOM 777 C C . GLY A 1 100 ? 18.599 -4.641 -14.618 1.00 87.38 100 GLY A C 1
ATOM 778 O O . GLY A 1 100 ? 18.511 -5.458 -13.701 1.00 87.38 100 GLY A O 1
ATOM 779 N N . GLN A 1 101 ? 18.643 -3.326 -14.393 1.00 88.56 101 GLN A N 1
ATOM 780 C CA . GLN A 1 101 ? 18.545 -2.727 -13.055 1.00 88.56 101 GLN A CA 1
ATOM 781 C C . GLN A 1 101 ? 17.101 -2.513 -12.571 1.00 88.56 101 GLN A C 1
ATOM 783 O O . GLN A 1 101 ? 16.896 -2.189 -11.398 1.00 88.56 101 GLN A O 1
ATOM 788 N N . TRP A 1 102 ? 16.109 -2.665 -13.453 1.00 93.06 102 TRP A N 1
ATOM 789 C CA . TRP A 1 102 ? 14.711 -2.383 -13.148 1.00 93.06 102 TRP A CA 1
ATOM 790 C C . TRP A 1 102 ? 13.915 -3.651 -12.885 1.00 93.06 102 TRP A C 1
ATOM 792 O O . TRP A 1 102 ? 14.251 -4.742 -13.335 1.00 93.06 102 TRP A O 1
ATOM 802 N N . LEU A 1 103 ? 12.833 -3.486 -12.131 1.00 92.25 103 LEU A N 1
ATOM 803 C CA . LEU A 1 103 ? 11.827 -4.521 -11.969 1.00 92.25 103 LEU A CA 1
ATOM 804 C C . LEU A 1 103 ? 10.761 -4.328 -13.036 1.00 92.25 103 LEU A C 1
ATOM 80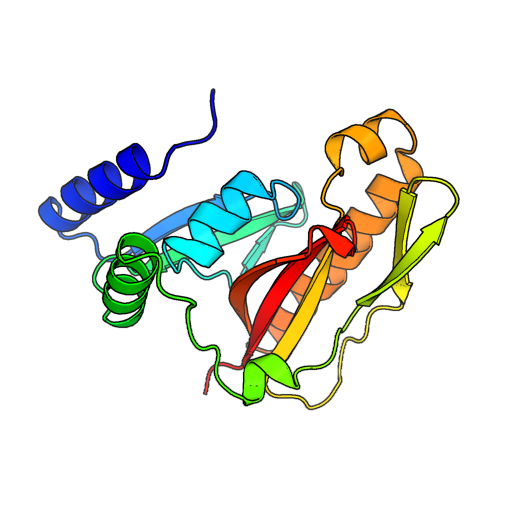6 O O . LEU A 1 103 ? 10.275 -3.213 -13.227 1.00 92.25 103 LEU A O 1
ATOM 810 N N . THR A 1 104 ? 10.352 -5.413 -13.673 1.00 93.19 104 THR A N 1
ATOM 811 C CA . THR A 1 104 ? 9.180 -5.469 -14.536 1.00 93.19 104 THR A CA 1
ATOM 812 C C . THR A 1 104 ? 8.048 -6.165 -13.802 1.00 93.19 104 THR A C 1
ATOM 814 O O . THR A 1 104 ? 8.258 -7.058 -12.978 1.00 93.19 104 THR A O 1
ATOM 817 N N . CYS A 1 105 ? 6.828 -5.715 -14.069 1.00 93.69 105 CYS A N 1
ATOM 818 C CA . CYS A 1 105 ? 5.636 -6.402 -13.609 1.00 93.69 105 CYS A CA 1
ATOM 819 C C . CYS A 1 105 ? 5.311 -7.470 -14.648 1.00 93.69 105 CYS A C 1
ATOM 821 O O . CYS A 1 105 ? 5.119 -7.135 -15.813 1.00 93.69 105 CYS A O 1
ATOM 823 N N . GLY A 1 106 ? 5.294 -8.734 -14.244 1.00 89.88 106 GLY A N 1
ATOM 824 C CA . GLY A 1 106 ? 4.881 -9.877 -15.048 1.00 89.88 106 GLY A CA 1
ATOM 825 C C . GLY A 1 106 ? 3.358 -9.963 -15.193 1.00 89.88 106 GLY A C 1
ATOM 826 O O . GLY A 1 106 ? 2.639 -9.025 -14.821 1.00 89.88 106 GLY A O 1
ATOM 827 N N . PRO A 1 107 ? 2.841 -11.034 -15.820 1.00 90.31 107 PRO A N 1
ATOM 828 C CA . PRO A 1 107 ? 1.404 -11.259 -15.943 1.00 90.31 107 PRO A CA 1
ATOM 829 C C . PRO A 1 107 ? 0.692 -11.139 -14.591 1.00 90.31 107 PRO A C 1
ATOM 831 O O . PRO A 1 107 ? 1.238 -11.517 -13.554 1.00 90.31 107 PRO A O 1
ATOM 834 N N . VAL A 1 108 ? -0.525 -10.592 -14.611 1.00 94.06 108 VAL A N 1
ATOM 835 C CA . VAL A 1 108 ? -1.345 -10.436 -13.406 1.00 94.06 108 VAL A CA 1
ATOM 836 C C . VAL A 1 108 ? -2.413 -11.522 -13.354 1.00 94.06 108 VAL A C 1
ATOM 838 O O . VAL A 1 108 ? -3.080 -11.798 -14.350 1.00 94.06 108 VAL A O 1
ATOM 841 N N . LEU A 1 109 ? -2.582 -12.126 -12.186 1.00 93.62 109 LEU A N 1
ATOM 842 C CA . LEU A 1 109 ? -3.622 -13.101 -11.899 1.00 93.62 109 LEU A CA 1
ATOM 843 C C . LEU A 1 109 ? -4.836 -12.358 -11.333 1.00 93.62 109 LEU A C 1
ATOM 845 O O . LEU A 1 109 ? -4.760 -11.705 -10.290 1.00 93.62 109 LEU A O 1
ATOM 849 N N . LEU A 1 110 ? -5.955 -12.420 -12.051 1.00 90.75 110 LEU A N 1
ATOM 850 C CA . LEU A 1 110 ? -7.186 -11.723 -11.665 1.00 90.75 110 LEU A CA 1
ATOM 851 C C . LEU A 1 110 ? -8.138 -12.608 -10.858 1.00 90.75 110 LEU A C 1
ATOM 853 O O . LEU A 1 110 ? -8.882 -12.097 -10.033 1.00 90.75 110 LEU A O 1
ATOM 857 N N . ASP A 1 111 ? -8.039 -13.925 -11.025 1.00 87.00 111 ASP A N 1
ATOM 858 C CA . ASP A 1 111 ? -8.774 -14.901 -10.232 1.00 87.00 111 ASP A CA 1
ATOM 859 C C . ASP A 1 111 ? -7.828 -16.016 -9.785 1.00 87.00 111 ASP A C 1
ATOM 861 O O . ASP A 1 111 ? -7.161 -16.654 -10.599 1.00 87.00 111 ASP A O 1
ATOM 865 N N . VAL A 1 112 ? -7.739 -16.213 -8.473 1.00 83.44 112 VAL A N 1
ATOM 866 C CA . VAL A 1 112 ? -6.922 -17.262 -7.844 1.00 83.44 112 VAL A CA 1
ATOM 867 C C . VAL A 1 112 ? -7.694 -18.023 -6.765 1.00 83.44 112 VAL A C 1
ATOM 869 O O . VAL A 1 112 ? -7.096 -18.817 -6.043 1.00 83.44 112 VAL A O 1
ATOM 872 N N . GLY A 1 113 ? -8.999 -17.760 -6.595 1.00 84.19 113 GLY A N 1
ATOM 873 C CA . GLY A 1 113 ? -9.834 -18.399 -5.567 1.00 84.19 113 GLY A CA 1
ATOM 874 C C . GLY A 1 113 ? -9.366 -18.233 -4.108 1.00 84.19 113 GLY A C 1
ATOM 875 O O . GLY A 1 113 ? -9.915 -18.878 -3.219 1.00 84.19 113 GLY A O 1
ATOM 876 N N . ALA A 1 114 ? -8.357 -17.399 -3.841 1.00 88.00 114 ALA A N 1
ATOM 877 C CA . ALA A 1 114 ? -7.737 -17.250 -2.527 1.00 88.00 114 ALA A CA 1
ATOM 878 C C . ALA A 1 114 ? -8.347 -16.083 -1.744 1.00 88.00 114 ALA A C 1
ATOM 880 O O . ALA A 1 114 ? -8.477 -14.984 -2.269 1.00 88.00 114 ALA A O 1
ATOM 881 N N . GLU A 1 115 ? -8.623 -16.269 -0.452 1.00 91.56 115 GLU A N 1
ATOM 882 C CA . GLU A 1 115 ? -9.155 -15.203 0.420 1.00 91.56 115 GLU A CA 1
ATOM 883 C C . GLU A 1 115 ? -8.212 -14.000 0.571 1.00 91.56 115 GLU A C 1
ATOM 885 O O . GLU A 1 115 ? -8.633 -12.895 0.934 1.00 91.56 115 GLU A O 1
ATOM 890 N N . ARG A 1 116 ? -6.916 -14.220 0.333 1.00 94.00 116 ARG A N 1
ATOM 891 C CA . ARG A 1 116 ? -5.859 -13.217 0.440 1.00 94.00 116 ARG A CA 1
ATOM 892 C C . ARG A 1 116 ? -4.891 -13.337 -0.721 1.00 94.00 116 ARG A C 1
ATOM 894 O O . ARG A 1 116 ? -4.589 -14.439 -1.161 1.00 94.00 116 ARG A O 1
ATOM 901 N N . ALA A 1 117 ? -4.357 -12.202 -1.149 1.00 95.25 117 ALA A N 1
ATOM 902 C CA . ALA A 1 117 ? -3.409 -12.112 -2.252 1.00 95.25 117 ALA A CA 1
ATOM 903 C C . ALA A 1 117 ? -2.405 -10.977 -2.027 1.00 95.25 117 ALA A C 1
ATOM 905 O O . ALA A 1 117 ? -2.743 -9.944 -1.453 1.00 95.25 117 ALA A O 1
ATOM 906 N N . TRP A 1 118 ? -1.175 -11.149 -2.500 1.00 95.69 118 TRP A N 1
ATOM 907 C CA . TRP A 1 118 ? -0.140 -10.120 -2.468 1.00 95.69 118 TRP A CA 1
ATOM 908 C C . TRP A 1 118 ? 0.015 -9.443 -3.825 1.00 95.69 118 TRP A C 1
ATOM 910 O O . TRP A 1 118 ? 0.337 -10.101 -4.811 1.00 95.69 118 TRP A O 1
ATOM 920 N N . VAL A 1 119 ? -0.091 -8.117 -3.842 1.00 96.25 119 VAL A N 1
ATOM 921 C CA . VAL A 1 119 ? 0.275 -7.279 -4.993 1.00 96.25 119 VAL A CA 1
ATOM 922 C C . VAL A 1 119 ? 1.644 -6.680 -4.748 1.00 96.25 119 VAL A C 1
ATOM 924 O O . VAL A 1 119 ? 1.834 -5.994 -3.749 1.00 96.25 119 VAL A O 1
ATOM 927 N N . GLN A 1 120 ? 2.596 -6.927 -5.634 1.00 96.00 120 GLN A N 1
ATOM 928 C CA . GLN A 1 120 ? 3.961 -6.421 -5.541 1.00 96.00 120 GLN A CA 1
ATOM 929 C C . GLN A 1 120 ? 4.107 -5.096 -6.299 1.00 96.00 120 GLN A C 1
ATOM 931 O O . GLN A 1 120 ? 3.513 -4.924 -7.361 1.00 96.00 120 GLN A O 1
ATOM 936 N N . VAL A 1 121 ? 4.918 -4.179 -5.768 1.00 95.25 121 VAL A N 1
ATOM 937 C CA . VAL A 1 121 ? 5.226 -2.863 -6.355 1.00 95.25 121 VAL A CA 1
ATOM 938 C C . VAL A 1 121 ? 6.728 -2.560 -6.239 1.00 95.25 121 VAL A C 1
ATOM 940 O O . VAL A 1 121 ? 7.347 -2.964 -5.255 1.00 95.25 121 VAL A O 1
ATOM 943 N N . PRO A 1 122 ? 7.359 -1.867 -7.200 1.00 94.81 122 PRO A N 1
ATOM 944 C CA . PRO A 1 122 ? 8.787 -1.553 -7.139 1.00 94.81 122 PRO A CA 1
ATOM 945 C C . PRO A 1 122 ? 9.083 -0.440 -6.116 1.00 94.81 122 PRO A C 1
ATOM 947 O O . PRO A 1 122 ? 8.350 0.542 -6.041 1.00 94.81 122 PRO A O 1
ATOM 950 N N . LEU A 1 123 ? 10.189 -0.544 -5.364 1.00 90.56 123 LEU A N 1
ATOM 951 C CA . LEU A 1 123 ? 10.575 0.470 -4.359 1.00 90.56 123 LEU A CA 1
ATOM 952 C C . LEU A 1 123 ? 11.162 1.759 -4.964 1.00 90.56 123 LEU A C 1
ATOM 954 O O . LEU A 1 123 ? 11.047 2.841 -4.395 1.00 90.56 123 LEU A O 1
ATOM 958 N N . ARG A 1 124 ? 11.821 1.670 -6.125 1.00 89.31 124 ARG A N 1
ATOM 959 C CA . ARG A 1 124 ? 12.522 2.804 -6.764 1.00 89.31 124 ARG A CA 1
ATOM 960 C C . ARG A 1 124 ? 11.740 3.392 -7.940 1.00 89.31 124 ARG A C 1
ATOM 962 O O . ARG A 1 124 ? 12.332 3.718 -8.964 1.00 89.31 124 ARG A O 1
ATOM 969 N N . PHE A 1 125 ? 10.420 3.522 -7.801 1.00 93.75 125 PHE A N 1
ATOM 970 C CA . PHE A 1 125 ? 9.549 3.886 -8.921 1.00 93.75 125 PHE A CA 1
ATOM 971 C C . PHE A 1 125 ? 9.876 5.249 -9.548 1.00 93.75 125 PHE A C 1
ATOM 973 O O . PHE A 1 125 ? 9.946 5.330 -10.763 1.00 93.75 125 PHE A O 1
ATOM 980 N N . ASN A 1 126 ? 10.175 6.289 -8.761 1.00 93.31 126 ASN A N 1
ATOM 981 C CA . ASN A 1 126 ? 10.530 7.604 -9.325 1.00 93.31 126 ASN A CA 1
ATOM 982 C C . ASN A 1 126 ? 11.799 7.553 -10.194 1.00 93.31 126 ASN A C 1
ATOM 984 O O . ASN A 1 126 ? 11.892 8.251 -11.197 1.00 93.31 126 ASN A O 1
ATOM 988 N N . ALA A 1 127 ? 12.779 6.725 -9.814 1.00 94.44 127 ALA A N 1
ATOM 989 C CA . ALA A 1 127 ? 13.988 6.534 -10.612 1.00 94.44 127 ALA A CA 1
ATOM 990 C C . ALA A 1 127 ? 13.696 5.688 -11.862 1.00 94.44 127 ALA A C 1
ATOM 992 O O . ALA A 1 127 ? 14.172 6.009 -12.942 1.00 94.44 127 ALA A O 1
ATOM 993 N N . LEU A 1 128 ? 12.855 4.657 -11.725 1.00 94.50 128 LEU A N 1
ATOM 994 C CA . LEU A 1 128 ? 12.371 3.860 -12.852 1.00 94.50 128 LEU A CA 1
ATOM 995 C C . LEU A 1 128 ? 11.603 4.727 -13.857 1.00 94.50 128 LEU A C 1
ATOM 997 O O . LEU A 1 128 ? 11.783 4.570 -15.054 1.00 94.50 128 LEU A O 1
ATOM 1001 N N . GLU A 1 129 ? 10.774 5.657 -13.391 1.00 95.75 129 GLU A N 1
ATOM 1002 C CA . GLU A 1 129 ? 10.026 6.578 -14.245 1.00 95.75 129 GLU A CA 1
ATOM 1003 C C . GLU A 1 129 ? 10.934 7.539 -15.015 1.00 95.75 129 GLU A C 1
ATOM 1005 O O . GLU A 1 129 ? 10.683 7.786 -16.193 1.00 95.75 129 GLU A O 1
ATOM 1010 N N . ALA A 1 130 ? 11.990 8.045 -14.375 1.00 96.50 130 ALA A N 1
ATOM 1011 C CA . ALA A 1 130 ? 12.962 8.914 -15.029 1.00 96.50 130 ALA A CA 1
ATOM 1012 C C . ALA A 1 130 ? 13.777 8.169 -16.101 1.00 96.50 130 ALA A C 1
ATOM 1014 O O . ALA A 1 130 ? 13.959 8.684 -17.203 1.00 96.50 130 ALA A O 1
ATOM 1015 N N . ASP A 1 131 ? 14.232 6.953 -15.792 1.00 96.62 131 ASP A N 1
ATOM 1016 C CA . ASP A 1 131 ? 15.176 6.217 -16.638 1.00 96.62 131 ASP A CA 1
ATOM 1017 C C . ASP A 1 131 ? 14.477 5.315 -17.676 1.00 96.62 131 ASP A C 1
ATOM 1019 O O . ASP A 1 131 ? 15.033 5.038 -18.738 1.00 96.62 131 ASP A O 1
ATOM 1023 N N . ALA A 1 132 ? 13.264 4.834 -17.381 1.00 95.81 132 ALA A N 1
ATOM 1024 C CA . ALA A 1 132 ? 12.504 3.873 -18.185 1.00 95.81 132 ALA A CA 1
ATOM 1025 C C . ALA A 1 132 ? 10.981 4.165 -18.155 1.00 95.81 132 ALA A C 1
ATOM 1027 O O . ALA A 1 132 ? 10.189 3.365 -17.641 1.00 95.81 132 ALA A O 1
ATOM 1028 N N . PRO A 1 133 ? 10.518 5.284 -18.746 1.00 96.25 133 PRO A N 1
ATOM 1029 C CA . PRO A 1 133 ? 9.123 5.731 -18.654 1.00 96.25 133 PRO A CA 1
ATOM 1030 C C . PRO A 1 133 ? 8.107 4.749 -19.256 1.00 96.25 133 PRO A C 1
ATOM 1032 O O . PRO A 1 133 ? 6.994 4.627 -18.743 1.00 96.25 133 PRO A O 1
ATOM 1035 N N . ALA A 1 134 ? 8.478 4.006 -20.306 1.00 95.75 134 ALA A N 1
ATOM 1036 C CA . ALA A 1 134 ? 7.619 2.963 -20.874 1.00 95.75 134 ALA A CA 1
ATOM 1037 C C . ALA A 1 134 ? 7.327 1.858 -19.844 1.00 95.75 134 ALA A C 1
ATOM 1039 O O . ALA A 1 134 ? 6.174 1.480 -19.639 1.00 95.75 134 ALA A O 1
ATOM 1040 N N . LEU A 1 135 ? 8.357 1.426 -19.111 1.00 95.75 135 LEU A N 1
ATOM 1041 C CA . LEU A 1 135 ? 8.216 0.434 -18.053 1.00 95.75 135 LEU A CA 1
ATOM 1042 C C . LEU A 1 135 ? 7.381 0.968 -16.878 1.00 95.75 135 LEU A C 1
ATOM 1044 O O . LEU A 1 135 ? 6.578 0.236 -16.300 1.00 95.75 135 LEU A O 1
ATOM 1048 N N . ALA A 1 136 ? 7.518 2.254 -16.542 1.00 96.31 136 ALA A N 1
ATOM 1049 C CA . ALA A 1 136 ? 6.669 2.904 -15.540 1.00 96.31 136 ALA A CA 1
ATOM 1050 C C . ALA A 1 136 ? 5.189 2.911 -15.959 1.00 96.31 136 ALA A C 1
ATOM 1052 O O . ALA A 1 136 ? 4.302 2.679 -15.132 1.00 96.31 136 ALA A O 1
ATOM 1053 N N . GLY A 1 137 ? 4.925 3.151 -17.247 1.00 96.12 137 GLY A N 1
ATOM 1054 C CA . GLY A 1 137 ? 3.594 3.058 -17.841 1.00 96.12 137 GLY A CA 1
ATOM 1055 C C . GLY A 1 137 ? 3.000 1.655 -17.713 1.00 96.12 137 GLY A C 1
ATOM 1056 O O . GLY A 1 137 ? 1.860 1.512 -17.266 1.00 96.12 137 GLY A O 1
ATOM 1057 N N . ASP A 1 138 ? 3.782 0.617 -18.003 1.00 95.62 138 ASP A N 1
ATOM 1058 C CA . ASP A 1 138 ? 3.346 -0.777 -17.859 1.00 95.62 138 ASP A CA 1
ATOM 1059 C C . ASP A 1 138 ? 2.998 -1.130 -16.410 1.00 95.62 138 ASP A C 1
ATOM 1061 O O . ASP A 1 138 ? 1.970 -1.761 -16.144 1.00 95.62 138 ASP A O 1
ATOM 1065 N N . TRP A 1 139 ? 3.813 -0.677 -15.455 1.00 96.56 139 TRP A N 1
ATOM 1066 C CA . TRP A 1 139 ? 3.531 -0.815 -14.027 1.00 96.56 139 TRP A CA 1
ATOM 1067 C C . TRP A 1 139 ? 2.203 -0.169 -13.632 1.00 96.56 139 TRP A C 1
ATOM 1069 O O . TRP A 1 139 ? 1.383 -0.806 -12.965 1.00 96.56 139 TRP A O 1
ATOM 1079 N N . ARG A 1 140 ? 1.969 1.080 -14.051 1.00 96.75 140 ARG A N 1
ATOM 1080 C CA . ARG A 1 140 ? 0.724 1.810 -13.765 1.00 96.75 140 ARG A CA 1
ATOM 1081 C C . ARG A 1 140 ? -0.489 1.097 -14.345 1.00 96.75 140 ARG A C 1
ATOM 1083 O O . ARG A 1 140 ? -1.462 0.884 -13.624 1.00 96.75 140 ARG A O 1
ATOM 1090 N N . SER A 1 141 ? -0.408 0.679 -15.605 1.00 96.12 141 SER A N 1
ATOM 1091 C CA . SER A 1 141 ? -1.470 -0.053 -16.304 1.00 96.12 141 SER A CA 1
ATOM 1092 C C . SER A 1 141 ? -1.818 -1.371 -15.603 1.00 96.12 141 SER A C 1
ATOM 1094 O O . SER A 1 141 ? -2.992 -1.660 -15.366 1.00 96.12 141 SER A O 1
ATOM 1096 N N . ARG A 1 142 ? -0.811 -2.155 -15.196 1.00 96.19 142 ARG A N 1
ATOM 1097 C CA . ARG A 1 142 ? -1.022 -3.444 -14.515 1.00 96.19 142 ARG A CA 1
ATOM 1098 C C . ARG A 1 142 ? -1.567 -3.278 -13.099 1.00 96.19 142 ARG A C 1
ATOM 1100 O O . ARG A 1 142 ? -2.486 -4.003 -12.727 1.00 96.19 142 ARG A O 1
ATOM 1107 N N . LEU A 1 143 ? -1.076 -2.309 -12.321 1.00 96.31 143 LEU A N 1
ATOM 1108 C CA . LEU A 1 143 ? -1.659 -2.022 -11.005 1.00 96.31 143 LEU A CA 1
ATOM 1109 C C . LEU A 1 143 ? -3.083 -1.480 -11.113 1.00 96.31 143 LEU A C 1
ATOM 1111 O O . LEU A 1 143 ? -3.927 -1.847 -10.297 1.00 96.31 143 LEU A O 1
ATOM 1115 N N . ALA A 1 144 ? -3.372 -0.651 -12.119 1.00 96.75 144 ALA A N 1
ATOM 1116 C CA . ALA A 1 144 ? -4.726 -0.179 -12.372 1.00 96.75 144 ALA A CA 1
ATOM 1117 C C . ALA A 1 144 ? -5.680 -1.344 -12.641 1.00 96.75 144 ALA A C 1
ATOM 1119 O O . ALA A 1 144 ? -6.760 -1.393 -12.046 1.00 96.75 144 ALA A O 1
ATOM 1120 N N . LEU A 1 145 ? -5.258 -2.304 -13.471 1.00 96.44 145 LEU A N 1
ATOM 1121 C CA . LEU A 1 145 ? -6.006 -3.527 -13.743 1.00 96.44 145 LEU A CA 1
ATOM 1122 C C . LEU A 1 145 ? -6.233 -4.343 -12.460 1.00 96.44 145 LEU A C 1
ATOM 1124 O O . LEU A 1 145 ? -7.376 -4.666 -12.142 1.00 96.44 145 LEU A O 1
ATOM 1128 N N . VAL A 1 146 ? -5.170 -4.611 -11.693 1.00 96.50 146 VAL A N 1
ATOM 1129 C CA . VAL A 1 146 ? -5.236 -5.396 -10.450 1.00 96.50 146 VAL A CA 1
ATOM 1130 C C . VAL A 1 146 ? -6.154 -4.743 -9.422 1.00 96.50 146 VAL A C 1
ATOM 1132 O O . VAL A 1 146 ? -7.112 -5.369 -8.976 1.00 96.50 146 VAL A O 1
ATOM 1135 N N . PHE A 1 147 ? -5.910 -3.486 -9.052 1.00 97.44 147 PHE A N 1
ATOM 1136 C CA . PHE A 1 147 ? -6.697 -2.845 -8.002 1.00 97.44 147 PHE A CA 1
ATOM 1137 C C . PHE A 1 147 ? -8.150 -2.643 -8.423 1.00 97.44 147 PHE A C 1
ATOM 1139 O O . PHE A 1 147 ? -9.041 -2.884 -7.616 1.00 97.44 147 PHE A O 1
ATOM 1146 N N . THR A 1 148 ? -8.414 -2.262 -9.677 1.00 96.88 148 THR A N 1
ATOM 1147 C CA . THR A 1 148 ? -9.798 -2.102 -10.152 1.00 96.88 148 THR A CA 1
ATOM 1148 C C . THR A 1 148 ? -10.545 -3.435 -10.102 1.00 96.88 148 THR A C 1
ATOM 1150 O O . THR A 1 148 ? -11.640 -3.494 -9.547 1.00 96.88 148 THR A O 1
ATOM 1153 N N . HIS A 1 149 ? -9.948 -4.505 -10.637 1.00 96.19 149 HIS A N 1
ATOM 1154 C CA . HIS A 1 149 ? -10.580 -5.822 -10.684 1.00 96.19 149 HIS A CA 1
ATOM 1155 C C . HIS A 1 149 ? -10.847 -6.374 -9.280 1.00 96.19 149 HIS A C 1
ATOM 1157 O O . HIS A 1 149 ? -11.977 -6.714 -8.935 1.00 96.19 149 HIS A O 1
ATOM 1163 N N . TRP A 1 150 ? -9.815 -6.419 -8.440 1.00 96.38 150 TRP A N 1
ATOM 1164 C CA . TRP A 1 150 ? -9.909 -7.041 -7.125 1.00 96.38 150 TRP A CA 1
ATOM 1165 C C . TRP A 1 150 ? -10.810 -6.256 -6.171 1.00 96.38 150 TRP A C 1
ATOM 1167 O O . TRP A 1 150 ? -11.562 -6.852 -5.400 1.00 96.38 150 TRP A O 1
ATOM 1177 N N . PHE A 1 151 ? -10.808 -4.923 -6.241 1.00 96.62 151 PHE A N 1
ATOM 1178 C CA . PHE A 1 151 ? -11.743 -4.122 -5.452 1.00 96.62 151 PHE A CA 1
ATOM 1179 C C . PHE A 1 151 ? -13.194 -4.318 -5.898 1.00 96.62 151 PHE A C 1
ATOM 1181 O O . PHE A 1 151 ? -14.075 -4.412 -5.044 1.00 96.62 151 PHE A O 1
ATOM 1188 N N . ALA A 1 152 ? -13.451 -4.462 -7.204 1.00 95.44 152 ALA A N 1
ATOM 1189 C CA . ALA A 1 152 ? -14.779 -4.817 -7.706 1.00 95.44 152 ALA A CA 1
ATOM 1190 C C . ALA A 1 152 ? -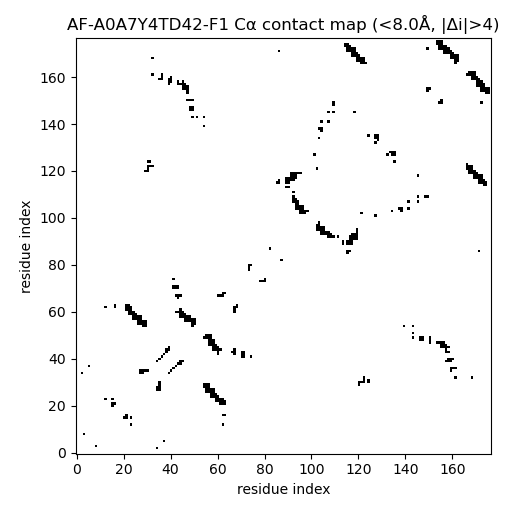15.226 -6.216 -7.237 1.00 95.44 152 ALA A C 1
ATOM 1192 O O . ALA A 1 152 ? -16.409 -6.429 -6.986 1.00 95.44 152 ALA A O 1
ATOM 1193 N N . ALA A 1 153 ? -14.282 -7.141 -7.038 1.00 94.50 153 ALA A N 1
ATOM 1194 C CA . ALA A 1 153 ? -14.525 -8.471 -6.476 1.00 94.50 153 ALA A CA 1
ATOM 1195 C C . ALA A 1 153 ? -14.680 -8.495 -4.934 1.00 94.50 153 ALA A C 1
ATOM 1197 O O . ALA A 1 153 ? -14.786 -9.571 -4.340 1.00 94.50 153 ALA A O 1
ATOM 1198 N N . GLY A 1 154 ? -14.699 -7.333 -4.268 1.00 95.06 154 GLY A N 1
ATOM 1199 C CA . GLY A 1 154 ? -14.928 -7.216 -2.821 1.00 95.06 154 GLY A CA 1
ATOM 1200 C C . GLY A 1 154 ? -13.668 -7.307 -1.954 1.00 95.06 154 GLY A C 1
ATOM 1201 O O . GLY A 1 154 ? -13.767 -7.429 -0.729 1.00 95.06 154 GLY A O 1
ATOM 1202 N N . TYR A 1 155 ? -12.479 -7.239 -2.554 1.00 96.38 155 TYR A N 1
ATOM 1203 C CA . TYR A 1 155 ? -11.229 -7.189 -1.800 1.00 96.38 155 TYR A CA 1
ATOM 1204 C C . TYR A 1 155 ? -10.904 -5.775 -1.329 1.00 96.38 155 TYR A C 1
ATOM 1206 O O . TYR A 1 155 ? -11.315 -4.771 -1.911 1.00 96.38 155 TYR A O 1
ATOM 1214 N N . ARG A 1 156 ? -10.091 -5.702 -0.277 1.00 96.44 156 ARG A N 1
ATOM 1215 C CA . ARG A 1 156 ? -9.484 -4.466 0.215 1.00 96.44 156 ARG A CA 1
ATOM 1216 C C . ARG A 1 156 ? -7.985 -4.629 0.355 1.00 96.44 156 ARG A C 1
ATOM 1218 O O . ARG A 1 156 ? -7.529 -5.674 0.810 1.00 96.44 156 ARG A O 1
ATOM 1225 N N . ALA A 1 157 ? -7.232 -3.578 0.055 1.00 97.00 157 ALA A N 1
ATOM 1226 C CA . ALA A 1 157 ? -5.852 -3.469 0.502 1.00 97.00 157 ALA A CA 1
ATOM 1227 C C . ALA A 1 157 ? -5.863 -3.169 2.005 1.00 97.00 157 ALA A C 1
ATOM 1229 O O . ALA A 1 157 ? -6.304 -2.098 2.418 1.00 97.00 157 ALA A O 1
ATOM 1230 N N . VAL A 1 158 ? -5.437 -4.134 2.817 1.00 94.94 158 VAL A N 1
ATOM 1231 C CA . VAL A 1 158 ? -5.530 -4.082 4.289 1.00 94.94 158 VAL A CA 1
ATOM 1232 C C . VAL A 1 158 ? -4.171 -3.995 4.973 1.00 94.94 158 VAL A C 1
ATOM 1234 O O . VAL A 1 158 ? -4.084 -3.817 6.188 1.00 94.94 158 VAL A O 1
ATOM 1237 N N . ASP A 1 159 ? -3.099 -4.175 4.207 1.00 94.00 159 ASP A N 1
ATOM 1238 C CA . ASP A 1 159 ? -1.753 -4.134 4.739 1.00 94.00 159 ASP A CA 1
ATOM 1239 C C . ASP A 1 159 ? -0.712 -3.794 3.673 1.00 94.00 159 ASP A C 1
ATOM 1241 O O . ASP A 1 159 ? -0.952 -3.997 2.484 1.00 94.00 159 ASP A O 1
ATOM 1245 N N . TYR A 1 160 ? 0.450 -3.319 4.114 1.00 94.44 160 TYR A N 1
ATOM 1246 C CA . TYR A 1 160 ? 1.608 -3.053 3.273 1.00 94.44 160 TYR A CA 1
ATOM 1247 C C . TYR A 1 160 ? 2.899 -3.508 3.959 1.00 94.44 160 TYR A C 1
ATOM 1249 O O . TYR A 1 160 ? 3.040 -3.404 5.181 1.00 94.44 160 TYR A O 1
ATOM 1257 N N . GLN A 1 161 ? 3.838 -4.032 3.174 1.00 91.56 161 GLN A N 1
ATOM 1258 C CA . GLN A 1 161 ? 5.159 -4.452 3.636 1.00 91.56 161 GLN A CA 1
ATOM 1259 C C . GLN A 1 161 ? 6.239 -4.103 2.620 1.00 91.56 161 GLN A C 1
ATOM 1261 O O . GLN A 1 161 ? 6.000 -4.117 1.417 1.00 91.56 161 GLN A O 1
ATOM 1266 N N . VAL A 1 162 ? 7.453 -3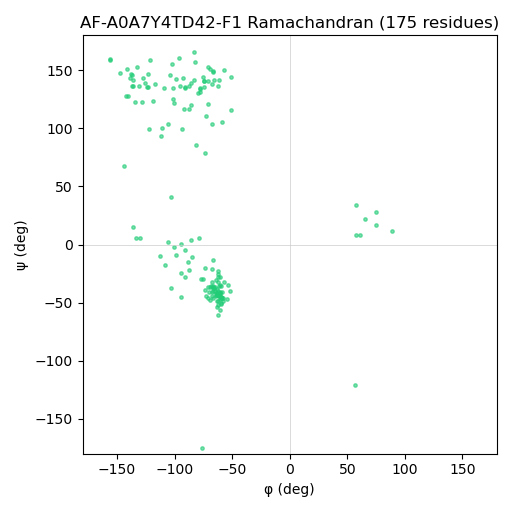.875 3.114 1.00 90.88 162 VAL A N 1
ATOM 1267 C CA . VAL A 1 162 ? 8.650 -3.694 2.291 1.00 90.88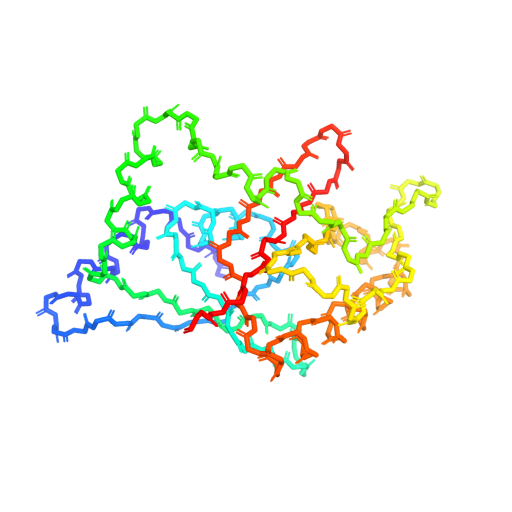 162 VAL A CA 1
ATOM 1268 C C . VAL A 1 162 ? 9.550 -4.914 2.440 1.00 90.88 162 VAL A C 1
ATOM 1270 O O . VAL A 1 162 ? 9.805 -5.377 3.549 1.00 90.88 162 VAL A O 1
ATOM 1273 N N . SER A 1 163 ? 10.056 -5.417 1.317 1.00 85.94 163 SER A N 1
ATOM 1274 C CA . SER A 1 163 ? 11.116 -6.418 1.266 1.00 85.94 163 SER A CA 1
ATOM 1275 C C . SER A 1 163 ? 12.371 -5.782 0.681 1.00 85.94 163 SER A C 1
ATOM 1277 O O . SER A 1 163 ? 12.568 -5.768 -0.535 1.00 85.94 163 SER A O 1
ATOM 1279 N N . SER A 1 164 ? 13.248 -5.269 1.550 1.00 81.81 164 SER A N 1
ATOM 1280 C CA . SER A 1 164 ? 14.501 -4.630 1.122 1.00 81.81 164 SER A CA 1
ATOM 1281 C C . SER A 1 164 ? 15.394 -5.589 0.334 1.00 81.81 164 SER A C 1
ATOM 1283 O O . SER A 1 164 ? 16.010 -5.184 -0.643 1.00 81.81 164 SER A O 1
ATOM 1285 N N . LYS A 1 165 ? 15.405 -6.880 0.705 1.00 81.75 165 LYS A N 1
ATOM 1286 C CA . LYS A 1 165 ? 16.158 -7.928 -0.005 1.00 81.75 165 LYS A CA 1
ATOM 1287 C C . LYS A 1 165 ? 15.712 -8.083 -1.464 1.00 81.75 165 LYS A C 1
ATOM 1289 O O . LYS A 1 165 ? 16.538 -8.388 -2.312 1.00 81.75 165 LYS A O 1
ATOM 1294 N N . MET A 1 166 ? 14.421 -7.905 -1.741 1.00 80.38 166 MET A N 1
ATOM 1295 C CA . MET A 1 166 ? 13.841 -8.084 -3.078 1.00 80.38 166 MET A CA 1
ATOM 1296 C C . MET A 1 166 ? 13.624 -6.760 -3.824 1.00 80.38 166 MET A C 1
ATOM 1298 O O . MET A 1 166 ? 13.142 -6.775 -4.950 1.00 80.38 166 MET A O 1
ATOM 1302 N N . GLY A 1 167 ? 13.918 -5.612 -3.205 1.00 86.56 167 GLY A N 1
ATOM 1303 C CA . GLY A 1 167 ? 13.718 -4.306 -3.837 1.00 86.56 167 GLY A CA 1
ATOM 1304 C C . GLY A 1 167 ? 12.252 -3.954 -4.129 1.00 86.56 167 GLY A C 1
ATOM 1305 O O . GLY A 1 167 ? 11.995 -3.109 -4.989 1.00 86.56 167 GLY A O 1
ATOM 1306 N N . LEU A 1 168 ? 11.292 -4.578 -3.433 1.00 91.56 168 LEU A N 1
ATOM 1307 C CA . LEU A 1 168 ? 9.854 -4.404 -3.680 1.00 91.56 168 LEU A CA 1
ATOM 1308 C C . LEU A 1 168 ? 9.040 -4.151 -2.405 1.00 91.56 168 LEU A C 1
ATOM 1310 O O . LEU A 1 168 ? 9.394 -4.588 -1.307 1.00 91.56 168 LEU A O 1
ATOM 1314 N N . GLY A 1 169 ? 7.927 -3.448 -2.578 1.00 93.94 169 GLY A N 1
ATOM 1315 C CA . GLY A 1 169 ? 6.820 -3.350 -1.637 1.00 93.94 169 GLY A CA 1
ATOM 1316 C C . GLY A 1 169 ? 5.715 -4.345 -1.981 1.00 93.94 169 GLY A C 1
ATOM 1317 O O . GLY A 1 169 ? 5.657 -4.855 -3.102 1.00 93.94 169 GLY A O 1
ATOM 1318 N N . ARG A 1 170 ? 4.839 -4.655 -1.023 1.00 94.88 170 ARG A N 1
ATOM 1319 C CA . ARG A 1 170 ? 3.707 -5.568 -1.222 1.00 94.88 170 ARG A CA 1
ATOM 1320 C C . ARG A 1 170 ? 2.468 -5.098 -0.474 1.00 94.88 170 ARG A C 1
ATOM 1322 O O . ARG A 1 170 ? 2.531 -4.916 0.739 1.00 94.88 170 ARG A O 1
ATOM 1329 N N . PHE A 1 171 ? 1.343 -4.985 -1.172 1.00 96.69 171 PHE A N 1
ATOM 1330 C CA . PHE A 1 171 ? 0.022 -4.813 -0.571 1.00 96.69 171 PHE A CA 1
ATOM 1331 C C . PHE A 1 171 ? -0.636 -6.164 -0.324 1.00 96.69 171 PHE A C 1
ATOM 1333 O O . PHE A 1 171 ? -0.656 -7.008 -1.219 1.00 96.69 171 PHE A O 1
ATOM 1340 N N . LEU A 1 172 ? -1.218 -6.347 0.861 1.00 95.75 172 LEU A N 1
ATOM 1341 C CA . LEU A 1 172 ? -2.092 -7.482 1.141 1.00 95.75 172 LEU A CA 1
ATOM 1342 C C . LEU A 1 172 ? -3.515 -7.118 0.746 1.00 95.75 172 LEU A C 1
ATOM 1344 O O . LEU A 1 172 ? -4.117 -6.235 1.362 1.00 95.75 172 LEU A O 1
ATOM 1348 N N . LEU A 1 173 ? -4.058 -7.828 -0.232 1.00 96.31 173 LEU A N 1
ATOM 1349 C CA . LEU A 1 173 ? -5.480 -7.840 -0.520 1.00 96.31 173 LEU A CA 1
ATOM 1350 C C . LEU A 1 173 ? -6.153 -8.914 0.330 1.00 96.31 173 LEU A C 1
ATOM 1352 O O . LEU A 1 173 ? -5.633 -10.021 0.458 1.00 96.31 173 LEU A O 1
ATOM 1356 N N . ALA A 1 174 ? -7.299 -8.588 0.915 1.00 94.00 174 ALA A N 1
ATOM 1357 C CA . ALA A 1 174 ? -8.130 -9.535 1.648 1.00 94.00 174 ALA A CA 1
ATOM 1358 C C . ALA A 1 174 ? -9.597 -9.345 1.267 1.00 94.00 174 ALA A C 1
ATOM 1360 O O . ALA A 1 174 ? -10.065 -8.204 1.183 1.00 94.00 174 ALA A O 1
ATOM 1361 N N . ARG A 1 175 ? -10.307 -10.453 1.045 1.00 90.44 175 ARG A N 1
ATOM 1362 C CA . ARG A 1 175 ? -11.754 -10.434 0.829 1.00 90.44 175 ARG A CA 1
ATOM 1363 C C . ARG A 1 175 ? -12.439 -10.007 2.125 1.00 90.44 175 ARG A C 1
ATOM 1365 O O . ARG A 1 175 ? -12.001 -10.383 3.212 1.00 90.44 175 ARG A O 1
ATOM 1372 N N . GLN A 1 176 ? -13.448 -9.152 2.028 1.00 76.69 176 GLN A N 1
ATOM 1373 C CA . GLN A 1 176 ? -14.336 -8.910 3.164 1.00 76.69 176 GLN A CA 1
ATOM 1374 C C . GLN A 1 176 ? -15.316 -10.083 3.251 1.00 76.69 176 GLN A C 1
ATOM 1376 O O . GLN A 1 176 ? -15.855 -10.483 2.219 1.00 76.69 176 GLN A O 1
ATOM 1381 N N . GLU A 1 177 ? -15.468 -10.641 4.452 1.00 58.44 177 GLU A N 1
ATOM 1382 C CA . GLU A 1 177 ? -16.568 -11.557 4.787 1.00 58.44 177 GLU A CA 1
ATOM 1383 C C . GLU A 1 177 ? -17.920 -10.840 4.692 1.00 58.44 177 GLU A C 1
ATOM 1385 O O . GLU A 1 177 ? -17.966 -9.624 5.010 1.00 58.44 177 GLU A O 1
#